Protein 6RIY (pdb70)

Foldseek 3Di:
DWFQQWWFAFPVGIDGLVPDDFQGWGAFPVRHTWGWHDKDDWDFDAWWKWWAWPVGWITIDGQQFWAAWPVGIDGLVPADAQPTFGDPPDTQIGTHDIGTDDIHIDMFIAIPDPQQWGFITPSRGIGHGD/DWFQQWWFAFPVGIDGVVPDDQQGWGAFPVRHTWGFNDKDDKDWDAWWKWWAWPVGWIIIDGQQFWAQWPVGIDGLVGQDAPDTFGQDVHDTLTHTNDMGTDGIHIDMFTAIPDPVQWGFITPSRGITHGD

B-factor: mean 18.63, std 10.11, range [5.29, 64.72]

Secondary structure (DSSP, 8-state):
-EETT-EEE-SSSEEEGGG--TT-EEE-TTSSEEEEEEEPPPB-S--EEEEEETTS-EEEEETT-EEEETTEEEEGGG--TTT-EEE---EEEEEEEEEEE----EE-EEESSTT-EEEETTTTEEEE--/-EETT-EEE-SSSEEETTT--TT-EEE-TTSSEEEEEEE---B-S--EEEEEETTS-EEEEETT-EEEETTEEEEGGGPPTTT-EE-------EEEEEEEEE----EE-EEESSTT-EEEETTTTEEEE--

Sequence (261 aa):
ALALYTPLPTPTGWTTTMGDVAVGDELLGADGKPTRVVAATDVMLGRPCYEVEFSDGTVIVADAAHQWPTSGGIRTSAQLRSGADRIVVAVPVVQIESARRVASVPVRCVEVDNPAHLYLAGRGMVPPTHAAALALYTPLPTPTGWTTMGDVAVGDELLGADGKPTRVVAATDVMLGRPCYEVEFSDGTVIVADAAHQWPTSGGIRTSAQLRSGADRIVVVALVPVVQIESARRVASVPVRCVEVDNPAHLYLAGRGMVPTHAA

Solvent-accessible surface area: 11416 Å² total; per-residue (Å²): 8,0,0,21,22,4,17,0,4,25,64,142,24,34,14,0,0,29,74,4,54,87,30,57,90,0,18,3,30,104,43,134,75,7,114,0,67,34,29,53,121,71,60,134,63,105,51,0,40,46,0,68,3,58,68,29,1,43,2,2,0,10,24,57,11,91,0,9,12,82,76,34,95,65,50,0,54,42,15,108,76,38,66,4,111,0,48,16,140,125,94,59,15,41,0,83,40,28,53,150,48,85,57,36,52,0,24,25,2,73,10,82,30,131,53,92,14,2,15,0,1,50,30,87,0,3,0,30,15,82,10,0,0,20,26,3,16,0,0,26,62,138,24,28,12,0,0,27,71,4,50,87,38,54,70,0,16,2,41,97,47,128,73,4,129,1,72,42,32,51,126,75,57,131,62,98,50,0,41,24,0,63,2,64,72,23,1,37,1,3,0,8,20,59,14,83,0,11,9,58,47,36,101,89,39,0,36,95,9,160,65,47,56,19,106,0,11,51,115,157,127,66,71,12,59,0,82,35,18,121,146,31,85,56,37,56,0,30,26,2,72,5,83,30,132,53,89,5,2,17,0,0,50,29,78,0,5,0,28,14,97

Nearest PDB structures (foldseek):
  6rix-assembly1_A  TM=1.003E+00  e=4.631E-23  Mycobacterium intracellulare subsp. chimaera
  6riy-assembly1_A  TM=9.972E-01  e=8.532E-23  Mycobacterium intracellulare subsp. chimaera
  6rix-assembly2_B  TM=9.975E-01  e=1.654E-22  Mycobacterium intracellulare subsp. chimaera
  6own-assembly3_C  TM=9.824E-01  e=8.080E-18  Mycolicibacterium smegmatis
  6own-assembly1_A  TM=9.849E-01  e=2.607E-17  Mycolicibacterium smegmatis

Radius of gyration: 17.83 Å; Cα contacts (8 Å, |Δi|>4): 794; chains: 2; bounding box: 36×52×43 Å

Structure (mmCIF, N/CA/C/O backbone):
data_6RIY
#
_entry.id   6RIY
#
_cell.length_a   31.310
_cell.length_b   95.780
_cell.length_c   3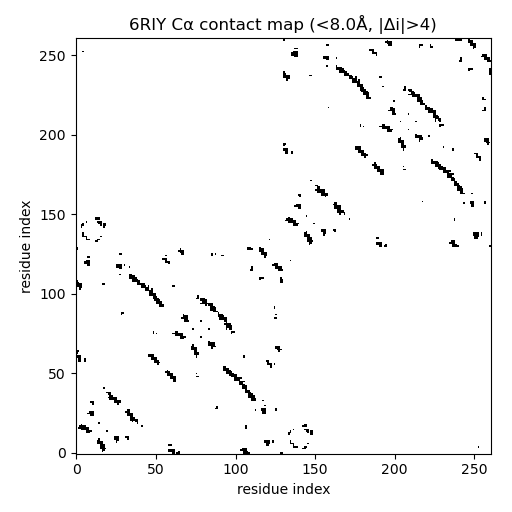5.860
_cell.angle_alpha   90.000
_cell.angle_beta   107.370
_cell.angle_gamma   90.000
#
_symmetry.space_group_name_H-M   'P 1 21 1'
#
loop_
_entity.id
_entity.type
_entity.pdbx_description
1 polymer 'Replicative DNA helicase'
2 non-polymer 'CHLORIDE ION'
3 water water
#
loop_
_atom_site.group_PDB
_atom_site.id
_atom_site.type_symbol
_atom_site.label_atom_id
_atom_site.label_alt_id
_atom_site.label_comp_id
_atom_site.label_asym_id
_atom_site.label_entity_id
_atom_site.label_seq_id
_atom_site.pdbx_PDB_ins_code
_atom_site.Cartn_x
_atom_site.Cartn_y
_atom_site.Cartn_z
_atom_site.occupancy
_atom_site.B_iso_or_equiv
_atom_site.auth_seq_id
_atom_site.auth_comp_id
_atom_site.auth_asym_id
_atom_site.auth_atom_id
_atom_site.pdbx_PDB_model_num
ATOM 1 N N . ALA A 1 1 ? 5.48721 18.98475 4.94916 1.000 17.43913 1 ALA A N 1
ATOM 2 C CA . ALA A 1 1 ? 5.27231 17.97391 5.98476 1.000 14.15115 1 ALA A CA 1
ATOM 3 C C . ALA A 1 1 ? 5.75070 16.60525 5.52840 1.000 8.19585 1 ALA A C 1
ATOM 4 O O . ALA A 1 1 ? 5.54994 16.24374 4.37268 1.000 10.15449 1 ALA A O 1
ATOM 6 N N . LEU A 1 2 ? 6.36881 15.86351 6.45191 1.000 8.95696 2 LEU A N 1
ATOM 7 C CA . LEU A 1 2 ? 6.86318 14.51228 6.22059 1.000 6.85848 2 LEU A CA 1
ATOM 8 C C . LEU A 1 2 ? 6.06035 13.50101 7.03303 1.000 6.73472 2 LEU A C 1
ATOM 9 O O . LEU A 1 2 ? 5.53613 13.80406 8.10586 1.000 8.76485 2 LEU A O 1
ATOM 14 N N . ALA A 1 3 ? 5.98830 12.28225 6.51090 1.000 7.01578 3 ALA A N 1
ATOM 15 C CA . ALA A 1 3 ? 5.31623 11.20054 7.22809 1.000 7.24010 3 ALA A CA 1
ATOM 16 C C . ALA A 1 3 ? 5.91218 11.02172 8.61778 1.000 9.72428 3 ALA A C 1
ATOM 17 O O . ALA A 1 3 ? 7.12016 11.17465 8.81722 1.000 7.27529 3 ALA A O 1
ATOM 19 N N . LEU A 1 4 ? 5.05253 10.68219 9.58616 1.000 8.13970 4 LEU A N 1
ATOM 20 C CA . LEU A 1 4 ? 5.50408 10.50205 10.96475 1.000 7.28858 4 LEU A CA 1
ATOM 21 C C . LEU A 1 4 ? 6.60777 9.46831 11.09022 1.000 7.45959 4 LEU A C 1
ATOM 22 O O . LEU A 1 4 ? 7.40593 9.53727 12.03015 1.000 10.34637 4 LEU A O 1
ATOM 27 N N . TYR A 1 5 ? 6.62426 8.46838 10.21419 1.000 7.88993 5 TYR A N 1
ATOM 28 C CA . TYR A 1 5 ? 7.59269 7.38747 10.33333 1.000 12.49766 5 TYR A CA 1
ATOM 29 C C . TYR A 1 5 ? 8.91807 7.71855 9.67683 1.000 10.28252 5 TYR A C 1
ATOM 30 O O . TYR A 1 5 ? 9.80144 6.84923 9.64300 1.000 13.22161 5 TYR A O 1
ATOM 39 N N . THR A 1 6 ? 9.07277 8.93548 9.16540 1.000 9.62828 6 THR A N 1
ATOM 40 C CA . THR A 1 6 ? 10.31028 9.31410 8.49263 1.000 8.02833 6 THR A CA 1
ATOM 41 C C . THR A 1 6 ? 11.43288 9.37003 9.51265 1.000 7.20844 6 THR A C 1
ATOM 42 O O . THR A 1 6 ? 11.31896 10.10891 10.49738 1.000 9.60126 6 THR A O 1
ATOM 46 N N . PRO A 1 7 ? 12.50482 8.60097 9.34719 1.000 8.00615 7 PRO A N 1
ATOM 47 C CA . PRO A 1 7 ? 13.64557 8.73161 10.25862 1.000 8.38719 7 PRO A CA 1
ATOM 48 C C . PRO A 1 7 ? 14.43998 9.98395 9.92506 1.000 7.86702 7 PRO A C 1
ATOM 49 O O . PRO A 1 7 ? 14.69031 10.28829 8.75669 1.000 10.45570 7 PRO A O 1
ATOM 53 N N . LEU A 1 8 ? 14.81059 10.72965 10.96691 1.000 7.76927 8 LEU A N 1
ATOM 54 C CA . LEU A 1 8 ? 15.60361 11.94384 10.82234 1.000 9.22259 8 LEU A CA 1
ATOM 55 C C . LEU A 1 8 ? 16.90567 11.79801 11.59058 1.000 8.62112 8 LEU A C 1
ATOM 56 O O . LEU A 1 8 ? 16.87447 11.41849 12.76466 1.000 10.31690 8 LEU A O 1
ATOM 61 N N . PRO A 1 9 ? 18.05818 12.10846 10.99717 1.000 11.54664 9 PRO A N 1
ATOM 62 C CA . PRO A 1 9 ? 19.30354 12.03131 11.76028 1.000 11.20428 9 PRO A CA 1
ATOM 63 C C . PRO A 1 9 ? 19.39201 13.16345 12.76887 1.000 13.13465 9 PRO A C 1
ATOM 64 O O . PRO A 1 9 ? 18.92732 14.27900 12.53189 1.000 10.86877 9 PRO A O 1
ATOM 68 N N . THR A 1 10 ? 19.99933 12.86689 13.90655 1.000 11.62075 10 THR A N 1
ATOM 69 C CA . THR A 1 10 ? 20.26577 13.83336 14.96042 1.000 13.90995 10 THR A CA 1
ATOM 70 C C . THR A 1 10 ? 21.73915 13.76308 15.30440 1.000 15.59931 10 THR A C 1
ATOM 71 O O . THR A 1 10 ? 22.44581 12.85671 14.84996 1.000 15.82803 10 THR A O 1
ATOM 75 N N . PRO A 1 11 ? 22.24931 14.71045 16.09905 1.000 16.60414 11 PRO A N 1
ATOM 76 C CA . PRO A 1 11 ? 23.66635 14.61699 16.49806 1.000 16.93272 11 PRO A CA 1
ATOM 77 C C . PRO A 1 11 ? 24.01795 13.31820 17.20766 1.000 34.01715 11 PRO A C 1
ATOM 78 O O . PRO A 1 11 ? 25.15599 12.84655 17.08288 1.000 31.51493 11 PRO A O 1
ATOM 82 N N . THR A 1 12 ? 23.07246 12.71092 17.92697 1.000 38.77431 12 THR A N 1
ATOM 83 C CA . THR A 1 12 ? 23.33233 11.47576 18.65488 1.000 36.75385 12 THR A CA 1
ATOM 84 C C . THR A 1 12 ? 22.85216 10.22463 17.93266 1.000 35.81890 12 THR A C 1
ATOM 85 O O . THR A 1 12 ? 23.38022 9.13881 18.19731 1.000 38.59381 12 THR A O 1
ATOM 89 N N . GLY A 1 13 ? 21.86691 10.33392 17.04509 1.000 23.08095 13 GLY A N 1
ATOM 90 C CA . GLY A 1 13 ? 21.41873 9.14511 16.34981 1.000 24.32869 13 GLY A CA 1
ATOM 91 C C . GLY A 1 13 ? 20.29508 9.36158 15.35888 1.000 23.32916 13 GLY A C 1
ATOM 92 O O . GLY A 1 13 ? 20.47752 10.00486 14.32078 1.000 17.59914 13 GLY A O 1
ATOM 93 N N . TRP A 1 14 ? 19.12528 8.81122 15.66184 1.000 14.51508 14 TRP A N 1
ATOM 94 C CA . TRP A 1 14 ? 18.02017 8.80819 14.71734 1.000 12.84803 14 TRP A CA 1
ATOM 95 C C . TRP A 1 14 ? 16.71730 8.96847 15.47197 1.000 13.83052 14 TRP A C 1
ATOM 96 O O . TRP A 1 14 ? 16.47502 8.25066 16.44619 1.000 16.83775 14 TRP A O 1
ATOM 107 N N . THR A 1 15 ? 15.87949 9.88300 15.00138 1.000 13.11479 15 THR A N 1
ATOM 108 C CA A THR A 1 15 ? 14.54896 10.09988 15.55468 0.665 11.75145 15 THR A CA 1
ATOM 109 C CA B THR A 1 15 ? 14.55217 10.08375 15.55871 0.335 12.44897 15 THR A CA 1
ATOM 110 C C . THR A 1 15 ? 13.53811 10.04618 14.42010 1.000 14.71668 15 THR A C 1
ATOM 111 O O . THR A 1 15 ? 13.88390 10.21595 13.24890 1.000 21.67061 15 THR A O 1
ATOM 118 N N . THR A 1 16 ? 12.27641 9.79108 14.76664 1.000 9.57701 16 THR A N 1
ATOM 119 C CA . THR A 1 16 ? 11.23845 9.87211 13.74828 1.000 8.14785 16 THR A CA 1
ATOM 120 C C . THR A 1 16 ? 10.63400 11.26812 13.76073 1.000 7.53759 16 THR A C 1
ATOM 121 O O . THR A 1 16 ? 10.65728 11.97057 14.77691 1.000 10.34541 16 THR A O 1
ATOM 125 N N . MET A 1 17 ? 10.05324 11.65089 12.62665 1.000 8.62378 17 MET A N 1
ATOM 126 C CA . MET A 1 17 ? 9.31462 12.90727 12.58732 1.000 8.75409 17 MET A CA 1
ATOM 127 C C . MET A 1 17 ? 8.23063 12.92580 13.66143 1.000 6.96830 17 MET A C 1
ATOM 128 O O . MET A 1 17 ? 7.97252 13.96910 14.27499 1.000 10.45503 17 MET A O 1
ATOM 133 N N . GLY A 1 18 ? 7.61153 11.77407 13.93349 1.000 7.48108 18 GLY A N 1
ATOM 134 C CA . GLY A 1 18 ? 6.56477 11.74528 14.94791 1.000 12.24164 18 GLY A CA 1
ATOM 135 C C . GLY A 1 18 ? 7.05616 12.07932 16.34586 1.000 11.79762 18 GLY A C 1
ATOM 136 O O . GLY A 1 18 ? 6.28130 12.53837 17.19301 1.000 16.59955 18 GLY A O 1
ATOM 137 N N . ASP A 1 19 ? 8.33205 11.83085 16.61871 1.000 10.01704 19 ASP A N 1
ATOM 138 C CA . ASP A 1 19 ? 8.91832 12.02785 17.93578 1.000 12.11566 19 ASP A CA 1
ATOM 139 C C . ASP A 1 19 ? 9.60782 13.38108 18.09485 1.000 10.47659 19 ASP A C 1
ATOM 140 O O . ASP A 1 19 ? 10.22533 13.62416 19.12917 1.000 15.78195 19 ASP A O 1
ATOM 145 N N . VAL A 1 20 ? 9.52185 14.26387 17.10928 1.000 13.43505 20 VAL A N 1
ATOM 146 C CA . VAL A 1 20 ? 10.20917 15.55198 17.18766 1.000 14.42844 20 VAL A CA 1
ATOM 147 C C . VAL A 1 20 ? 9.41148 16.51474 18.05117 1.000 18.06914 20 VAL A C 1
ATOM 148 O O . VAL A 1 20 ? 8.19449 16.64453 17.89029 1.000 18.95425 20 VAL A O 1
ATOM 152 N N . ALA A 1 21 ? 10.10207 17.22764 18.94570 1.000 13.77980 21 ALA A N 1
ATOM 153 C CA . ALA A 1 21 ? 9.48864 18.27142 19.75798 1.000 16.60013 21 ALA A CA 1
ATOM 154 C C . ALA A 1 21 ? 10.30478 19.55441 19.64971 1.000 16.70850 21 ALA A C 1
ATOM 155 O O . ALA A 1 21 ? 11.47689 19.54107 19.25644 1.000 14.08453 21 ALA A O 1
ATOM 157 N N . VAL A 1 22 ? 9.65302 20.67749 19.97071 1.000 18.90608 22 VAL A N 1
ATOM 158 C CA . VAL A 1 22 ? 10.34659 21.96134 19.98714 1.000 16.04902 22 VAL A CA 1
ATOM 159 C C . VAL A 1 22 ? 11.54954 21.86420 20.90841 1.000 21.29675 22 VAL A C 1
ATOM 160 O O . VAL A 1 22 ? 11.45969 21.33419 22.02485 1.000 23.76202 22 VAL A O 1
ATOM 164 N N . GLY A 1 23 ? 12.69246 22.36144 20.43538 1.000 21.61886 23 GLY A N 1
ATOM 165 C CA . GLY A 1 23 ? 13.92303 22.32566 21.19461 1.000 18.15650 23 GLY A CA 1
ATOM 166 C C . GLY A 1 23 ? 14.82936 21.16075 20.86424 1.000 21.27515 23 GLY A C 1
ATOM 167 O O . GLY A 1 23 ? 16.00398 21.18896 21.24496 1.000 25.58298 23 GLY A O 1
ATOM 168 N N . ASP A 1 24 ? 14.32025 20.14049 20.17523 1.000 19.44641 24 ASP A N 1
ATOM 169 C CA . ASP A 1 24 ? 15.16122 19.03591 19.73304 1.000 14.24356 24 ASP A CA 1
ATOM 170 C C . ASP A 1 24 ? 16.15020 19.50918 18.67302 1.000 21.28152 24 ASP A C 1
ATOM 171 O O . ASP A 1 24 ? 15.87792 20.44691 17.92057 1.000 16.90780 24 ASP A O 1
ATOM 176 N N . GLU A 1 25 ? 17.29305 18.82610 18.59689 1.000 17.27978 25 GLU A N 1
ATOM 177 C CA . GLU A 1 25 ? 18.29797 19.08078 17.56894 1.000 14.84428 25 GLU A CA 1
ATOM 178 C C . GLU A 1 25 ? 18.12574 18.09708 16.41366 1.000 19.90641 25 GLU A C 1
ATOM 179 O O . GLU A 1 25 ? 18.14079 16.87737 16.62161 1.000 20.47246 25 GLU A O 1
ATOM 185 N N . LEU A 1 26 ? 17.96255 18.62970 15.20567 1.000 10.98510 26 LEU A N 1
ATOM 186 C CA . LEU A 1 26 ? 18.10943 17.87801 13.96955 1.000 12.14317 26 LEU A CA 1
ATOM 187 C C . LEU A 1 26 ? 19.44285 18.28071 13.34551 1.000 13.24573 26 LEU A C 1
ATOM 188 O O . LEU A 1 26 ? 20.28372 18.89499 14.00949 1.000 12.56355 26 LEU A O 1
ATOM 193 N N . LEU A 1 27 ? 19.64102 17.96644 12.06616 1.000 10.43661 27 LEU A N 1
ATOM 194 C CA . LEU A 1 27 ? 20.84807 18.36085 11.35214 1.000 11.44308 27 LEU A CA 1
ATOM 195 C C . LEU A 1 27 ? 20.48672 19.28170 10.20024 1.000 11.38780 27 LEU A C 1
ATOM 196 O O . LEU A 1 27 ? 19.56841 18.99178 9.43455 1.000 10.50975 27 LEU A O 1
ATOM 201 N N . GLY A 1 28 ? 21.22596 20.37311 10.06325 1.000 12.64178 28 GLY A N 1
ATOM 202 C CA . GLY A 1 28 ? 21.06563 21.23985 8.91612 1.000 14.46139 28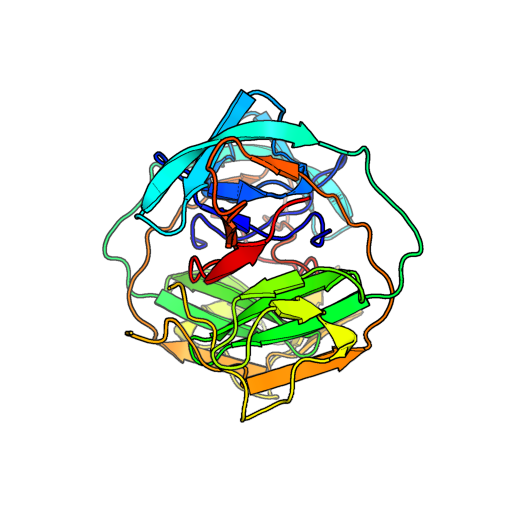 GLY A CA 1
ATOM 203 C C . GLY A 1 28 ? 21.72613 20.68016 7.67544 1.000 13.91172 28 GLY A C 1
ATOM 204 O O . GLY A 1 28 ? 22.33954 19.61326 7.67811 1.000 14.93698 28 GLY A O 1
ATOM 205 N N . ALA A 1 29 ? 21.62365 21.45250 6.58992 1.000 17.40720 29 ALA A N 1
ATOM 206 C CA . ALA A 1 29 ? 22.19188 21.02113 5.31806 1.000 21.41494 29 ALA A CA 1
ATOM 207 C C . ALA A 1 29 ? 23.70583 20.89785 5.37438 1.000 23.61984 29 ALA A C 1
ATOM 208 O O . ALA A 1 29 ? 24.28975 20.20371 4.53555 1.000 32.25256 29 ALA A O 1
ATOM 210 N N . ASP A 1 30 ? 24.35817 21.55741 6.32890 1.000 17.98950 30 ASP A N 1
ATOM 211 C CA . ASP A 1 30 ? 25.80469 21.46387 6.46509 1.000 21.89062 30 ASP A CA 1
ATOM 212 C C . ASP A 1 30 ? 26.24360 20.27556 7.30907 1.000 18.89109 30 ASP A C 1
ATOM 213 O O . ASP A 1 30 ? 27.44804 20.11481 7.53972 1.000 23.17558 30 ASP A O 1
ATOM 218 N N . GLY A 1 31 ? 25.30582 19.43961 7.75835 1.000 18.69805 31 GLY A N 1
ATOM 219 C CA . GLY A 1 31 ? 25.61438 18.31103 8.60889 1.000 19.61094 31 GLY A CA 1
ATOM 220 C C . GLY A 1 31 ? 25.75479 18.63350 10.07729 1.000 23.06496 31 GLY A C 1
ATOM 221 O O . GLY A 1 31 ? 26.00413 17.71585 10.87234 1.000 26.84159 31 GLY A O 1
ATOM 222 N N . LYS A 1 32 ? 25.60556 19.91086 10.46481 1.000 23.83712 32 LYS A N 1
ATOM 223 C CA . LYS A 1 32 ? 25.72941 20.38378 11.83133 1.000 17.89054 32 LYS A CA 1
ATOM 224 C C . LYS A 1 32 ? 24.36406 20.43622 12.50349 1.000 19.39539 32 LYS A C 1
ATOM 225 O O . LYS A 1 32 ? 23.32877 20.48499 11.83259 1.000 20.80917 32 LYS A O 1
ATOM 231 N N . PRO A 1 33 ? 24.33143 20.42121 13.83475 1.000 19.75920 33 PRO A N 1
ATOM 232 C CA . PRO A 1 33 ? 23.04161 20.46520 14.53742 1.000 15.78471 33 PRO A CA 1
ATOM 233 C C . PRO A 1 33 ? 22.26507 21.74017 14.22646 1.000 15.63700 33 PRO A C 1
ATOM 234 O O . PRO A 1 33 ? 22.84099 22.80708 13.99116 1.000 23.94129 33 PRO A O 1
ATOM 238 N N . THR A 1 34 ? 20.93642 21.61379 14.21572 1.000 14.31419 34 THR A N 1
ATOM 239 C CA . THR A 1 34 ? 20.03553 22.75219 14.09043 1.000 16.45987 34 THR A CA 1
ATOM 240 C C . THR A 1 34 ? 18.83420 22.51030 14.99746 1.000 19.22313 34 THR A C 1
ATOM 241 O O . THR A 1 34 ? 18.36574 21.37843 15.13174 1.000 20.07239 34 THR A O 1
ATOM 245 N N . ARG A 1 35 ? 18.36677 23.56511 15.65583 1.000 16.36984 35 ARG A N 1
ATOM 246 C CA . ARG A 1 35 ? 17.33911 23.42260 16.68276 1.000 15.16657 35 ARG A CA 1
ATOM 247 C C . ARG A 1 35 ? 15.95059 23.54039 16.06950 1.000 19.54306 35 ARG A C 1
ATOM 248 O O . ARG A 1 35 ? 15.71840 24.34317 15.16604 1.000 14.36692 35 ARG A O 1
ATOM 256 N N . VAL A 1 36 ? 15.02324 22.73846 16.57312 1.000 15.01714 36 VAL A N 1
ATOM 257 C CA . VAL A 1 36 ? 13.63850 22.81487 16.13190 1.000 12.88202 36 VAL A CA 1
ATOM 258 C C . VAL A 1 36 ? 12.98464 23.97596 16.86650 1.000 14.66689 36 VAL A C 1
ATOM 259 O O . VAL A 1 36 ? 12.99165 24.02183 18.09965 1.000 16.79443 36 VAL A O 1
ATOM 263 N N . VAL A 1 37 ? 12.46407 24.94507 16.11316 1.000 15.20552 37 VAL A N 1
ATOM 264 C CA . VAL A 1 37 ? 11.83619 26.10576 16.72660 1.000 17.30544 37 VAL A CA 1
ATOM 265 C C . VAL A 1 37 ? 10.31765 25.98420 16.75741 1.000 18.15491 37 VAL A C 1
ATOM 266 O O . VAL A 1 37 ? 9.66661 26.69789 17.53806 1.000 19.27893 37 VAL A O 1
ATOM 270 N N . ALA A 1 38 ? 9.73908 25.09616 15.95296 1.000 24.58519 38 ALA A N 1
ATOM 271 C CA . ALA A 1 38 ? 8.30117 24.88256 15.94320 1.000 24.48684 38 ALA A CA 1
ATOM 272 C C . ALA A 1 38 ? 8.03230 23.51313 15.33997 1.000 20.66736 38 ALA A C 1
ATOM 273 O O . ALA A 1 38 ? 8.83898 22.98141 14.57063 1.000 16.13201 38 ALA A O 1
ATOM 275 N N . ALA A 1 39 ? 6.88761 22.94304 15.70588 1.000 16.87719 39 ALA A N 1
ATOM 276 C CA . ALA A 1 39 ? 6.51149 21.63440 15.19472 1.000 16.71995 39 ALA A CA 1
ATOM 277 C C . ALA A 1 39 ? 4.99845 21.52017 15.25914 1.000 21.28748 39 ALA A C 1
ATOM 278 O O . ALA A 1 39 ? 4.40915 21.72287 16.32434 1.000 22.89841 39 ALA A O 1
ATOM 280 N N . THR A 1 40 ? 4.37906 21.19684 14.13039 1.000 19.36252 40 THR A N 1
ATOM 281 C CA . THR A 1 40 ? 2.92456 21.18636 14.07444 1.000 18.32167 40 THR A CA 1
ATOM 282 C C . THR A 1 40 ? 2.36001 19.99016 14.82892 1.000 15.56325 40 THR A C 1
ATOM 283 O O . THR A 1 40 ? 3.07135 19.04084 15.16658 1.000 17.02754 40 THR A O 1
ATOM 287 N N . ASP A 1 41 ? 1.05505 20.05049 15.08732 1.000 14.41065 41 ASP A N 1
ATOM 288 C CA . ASP A 1 41 ? 0.30810 18.84812 15.40495 1.000 15.29253 41 ASP A CA 1
ATOM 289 C C . ASP A 1 41 ? 0.41695 17.85402 14.25987 1.000 14.09440 41 ASP A C 1
ATOM 290 O O . ASP A 1 41 ? 0.78996 18.19849 13.13352 1.000 16.17094 41 ASP A O 1
ATOM 295 N N . VAL A 1 42 ? 0.06326 16.60219 14.54978 1.000 14.79188 42 VAL A N 1
ATOM 296 C CA . VAL A 1 42 ? -0.11559 15.64180 13.47307 1.000 15.05088 42 VAL A CA 1
ATOM 297 C C . VAL A 1 42 ? -1.22119 16.14727 12.56206 1.000 16.36075 42 VAL A C 1
ATOM 298 O O . VAL A 1 42 ? -2.28781 16.57683 13.02359 1.000 21.45568 42 VAL A O 1
ATOM 302 N N . MET A 1 43 ? -0.97231 16.10994 11.26438 1.000 13.76336 43 MET A N 1
ATOM 303 C CA . MET A 1 43 ? -1.95493 16.51746 10.27509 1.000 16.88280 43 MET A CA 1
ATOM 304 C C . MET A 1 43 ? -2.40503 15.30319 9.48414 1.000 13.15217 43 MET A C 1
ATOM 305 O O . MET A 1 43 ? -1.57614 14.54193 8.98557 1.000 12.15059 43 MET A O 1
ATOM 310 N N . LEU A 1 44 ? -3.72014 15.12702 9.38753 1.000 14.70368 44 LEU A N 1
ATOM 311 C CA . LEU A 1 44 ? -4.33573 13.94773 8.80111 1.000 16.91117 44 LEU A CA 1
ATOM 312 C C . LEU A 1 44 ? -5.01587 14.29541 7.48306 1.000 16.39919 44 LEU A C 1
ATOM 313 O O . LEU A 1 44 ? -5.54873 15.39472 7.30814 1.000 17.61805 44 LEU A O 1
ATOM 318 N N . GLY A 1 45 ? -5.01785 13.32858 6.56600 1.000 16.44470 45 GLY A N 1
ATOM 319 C CA . GLY A 1 45 ? -5.75760 13.45498 5.32595 1.000 18.05801 45 GLY A CA 1
ATOM 320 C C . GLY A 1 45 ? -5.06985 14.22606 4.22256 1.000 17.95651 45 GLY A C 1
ATOM 321 O O . GLY A 1 45 ? -5.69264 14.47139 3.18477 1.000 19.69525 45 GLY A O 1
ATOM 322 N N . ARG A 1 46 ? -3.81173 14.61225 4.40576 1.000 17.19681 46 ARG A N 1
ATOM 323 C CA . ARG A 1 46 ? -3.12219 15.37674 3.37296 1.000 20.64365 46 ARG A CA 1
ATOM 324 C C . ARG A 1 46 ? -2.77519 14.48057 2.18120 1.000 16.75748 46 ARG A C 1
ATOM 325 O O . ARG A 1 46 ? -2.41813 13.31202 2.36108 1.000 17.41026 46 ARG A O 1
ATOM 333 N N . PRO A 1 47 ? -2.87003 14.99164 0.95648 1.000 21.15077 47 PRO A N 1
ATOM 334 C CA . PRO A 1 47 ? -2.38392 14.22278 -0.19544 1.000 18.85334 47 PRO A CA 1
ATOM 335 C C . PRO A 1 47 ? -0.88048 14.04469 -0.08005 1.000 19.50126 47 PRO A C 1
ATOM 336 O O . PRO A 1 47 ? -0.15776 14.99560 0.21622 1.000 17.87151 47 PRO A O 1
ATOM 340 N N . CYS A 1 48 ? -0.41446 12.81193 -0.28418 1.000 11.93424 48 CYS A N 1
ATOM 341 C CA . CYS A 1 48 ? 0.97868 12.47207 -0.05095 1.000 11.02376 48 CYS A CA 1
ATOM 342 C C . CYS A 1 48 ? 1.65057 11.93355 -1.30152 1.000 13.91412 48 CYS A C 1
ATOM 343 O O . CYS A 1 48 ? 1.02377 11.27514 -2.13645 1.000 14.05872 48 CYS A O 1
ATOM 346 N N . TYR A 1 49 ? 2.95729 12.15940 -1.37304 1.000 9.69428 49 TYR A N 1
ATOM 347 C CA . TYR A 1 49 ? 3.79749 11.65377 -2.44362 1.000 12.98895 49 TYR A CA 1
ATOM 348 C C . TYR A 1 49 ? 4.93397 10.82006 -1.87726 1.000 11.01040 49 TYR A C 1
ATOM 349 O O . TYR A 1 49 ? 5.51440 11.16419 -0.84580 1.000 10.02518 49 TYR A O 1
ATOM 358 N N . GLU A 1 50 ? 5.27173 9.73928 -2.57079 1.000 9.99812 50 GLU A N 1
ATOM 359 C CA . GLU A 1 50 ? 6.46197 8.95852 -2.26491 1.000 12.90902 50 GLU A CA 1
ATOM 360 C C . GLU A 1 50 ? 7.60138 9.42522 -3.17080 1.000 14.53356 50 GLU A C 1
ATOM 361 O O . GLU A 1 50 ? 7.52400 9.27813 -4.39153 1.000 13.37331 50 GLU A O 1
ATOM 367 N N . VAL A 1 51 ? 8.64835 9.99156 -2.57673 1.000 14.70987 51 VAL A N 1
ATOM 368 C CA . VAL A 1 51 ? 9.78970 10.51537 -3.31861 1.000 12.14289 51 VAL A CA 1
ATOM 369 C C . VAL A 1 51 ? 10.95937 9.56331 -3.11818 1.000 12.65172 51 VAL A C 1
ATOM 370 O O . VAL A 1 51 ? 11.38695 9.32372 -1.98536 1.000 16.07039 51 VAL A O 1
ATOM 374 N N . GLU A 1 52 ? 11.46784 9.02363 -4.21663 1.000 10.19303 52 GLU A N 1
ATOM 375 C CA . GLU A 1 52 ? 12.55687 8.05424 -4.20967 1.000 11.29279 52 GLU A CA 1
ATOM 376 C C . GLU A 1 52 ? 13.80472 8.70899 -4.77857 1.000 18.78813 52 GLU A C 1
ATOM 377 O O . GLU A 1 52 ? 13.75784 9.31018 -5.86005 1.000 14.95694 52 GLU A O 1
ATOM 383 N N . PHE A 1 53 ? 14.91145 8.59207 -4.05340 1.000 11.14824 53 PHE A N 1
ATOM 384 C CA . PHE A 1 53 ? 16.16611 9.21077 -4.46634 1.000 15.40222 53 PHE A CA 1
ATOM 385 C C . PHE A 1 53 ? 17.13758 8.16460 -4.98228 1.000 15.98628 53 PHE A C 1
ATOM 386 O O . PHE A 1 53 ? 16.95277 6.96615 -4.79305 1.000 14.43913 53 PHE A O 1
ATOM 394 N N . SER A 1 54 ? 18.18993 8.64184 -5.65061 1.000 17.04747 54 SER A N 1
ATOM 395 C CA . SER A 1 54 ? 19.14448 7.74015 -6.28173 1.000 15.54527 54 SER A CA 1
ATOM 396 C C . SER A 1 54 ? 19.99993 6.97619 -5.27895 1.000 16.60007 54 SER A C 1
ATOM 397 O O . SER A 1 54 ? 20.66982 6.01659 -5.67831 1.000 18.93076 54 SER A O 1
ATOM 400 N N . ASP A 1 55 ? 19.99269 7.36318 -4.00460 1.000 15.40591 55 ASP A N 1
ATOM 401 C CA . ASP A 1 55 ? 20.77335 6.67702 -2.98260 1.000 17.42157 55 ASP A CA 1
ATOM 402 C C . ASP A 1 55 ? 19.99805 5.55176 -2.31645 1.000 19.25720 55 ASP A C 1
ATOM 403 O O . ASP A 1 55 ? 20.54627 4.86949 -1.44710 1.000 23.79806 55 ASP A O 1
ATOM 408 N N . GLY A 1 56 ? 18.73953 5.35327 -2.68951 1.000 18.01263 56 GLY A N 1
ATOM 409 C CA . GLY A 1 56 ? 17.88846 4.36932 -2.05790 1.000 17.87942 56 GLY A CA 1
ATOM 410 C C . GLY A 1 56 ? 16.93646 4.94256 -1.03208 1.000 18.42907 56 GLY A C 1
ATOM 411 O O . GLY A 1 56 ? 16.03387 4.23120 -0.58360 1.000 16.53763 56 GLY A O 1
ATOM 412 N N . THR A 1 57 ? 17.10761 6.20380 -0.65341 1.000 16.66410 57 THR A N 1
ATOM 413 C CA . THR A 1 57 ? 16.20786 6.82521 0.30762 1.000 14.10721 57 THR A CA 1
ATOM 414 C C . THR A 1 57 ? 14.83213 7.02860 -0.31327 1.000 13.34869 57 THR A C 1
ATOM 415 O O . THR A 1 57 ? 14.71114 7.53540 -1.43555 1.000 14.39173 57 THR A O 1
ATOM 419 N N . VAL A 1 58 ? 13.79624 6.65158 0.43137 1.000 14.23996 58 VAL A N 1
ATOM 420 C CA . VAL A 1 58 ? 12.41086 6.88952 0.05242 1.000 12.70947 58 VAL A CA 1
ATOM 421 C C . VAL A 1 58 ? 11.74812 7.66014 1.18579 1.000 12.85273 58 VAL A C 1
ATOM 422 O O . VAL A 1 58 ? 11.74153 7.19621 2.33205 1.000 14.11637 58 VAL A O 1
ATOM 426 N N . ILE A 1 59 ? 11.20624 8.83338 0.87144 1.000 11.84628 59 ILE A N 1
ATOM 427 C CA . ILE A 1 59 ? 10.52397 9.67892 1.84159 1.000 13.24942 59 ILE A CA 1
ATOM 428 C C . ILE A 1 59 ? 9.10574 9.92963 1.35116 1.000 12.30797 59 ILE A C 1
ATOM 429 O O . ILE A 1 59 ? 8.90025 10.28279 0.18772 1.000 14.44359 59 ILE A O 1
ATOM 434 N N . VAL A 1 60 ? 8.13552 9.76826 2.24150 1.000 8.59387 60 VAL A N 1
ATOM 435 C CA . VAL A 1 60 ? 6.74971 10.10868 1.95453 1.000 8.23019 60 VAL A CA 1
ATOM 436 C C . VAL A 1 60 ? 6.47198 11.48199 2.54244 1.000 7.82584 60 VAL A C 1
ATOM 437 O O . VAL A 1 60 ? 6.74409 11.73657 3.72632 1.000 10.11633 60 VAL A O 1
ATOM 441 N N . ALA A 1 61 ? 5.97929 12.38274 1.70171 1.000 7.67895 61 ALA A N 1
ATOM 442 C CA . ALA A 1 61 ? 5.80965 13.76838 2.09340 1.000 9.31363 61 ALA A CA 1
ATOM 443 C C . ALA A 1 61 ? 4.51135 14.27536 1.50014 1.000 10.60534 61 ALA A C 1
ATOM 444 O O . ALA A 1 61 ? 4.00484 13.73399 0.51191 1.000 11.27980 61 ALA A O 1
ATOM 446 N N . ASP A 1 62 ? 3.97271 15.33583 2.09493 1.000 10.82290 62 ASP A N 1
ATOM 447 C CA . ASP A 1 62 ? 2.75387 15.84840 1.50191 1.000 12.75622 62 ASP A CA 1
ATOM 448 C C . ASP A 1 62 ? 3.07397 16.53229 0.17373 1.000 9.90502 62 ASP A C 1
ATOM 449 O O . ASP A 1 62 ? 4.23635 16.81436 -0.16193 1.000 12.36131 62 ASP A O 1
ATOM 454 N N . ALA A 1 63 ? 2.02513 16.72391 -0.62231 1.000 13.55223 63 ALA A N 1
ATOM 455 C CA . ALA A 1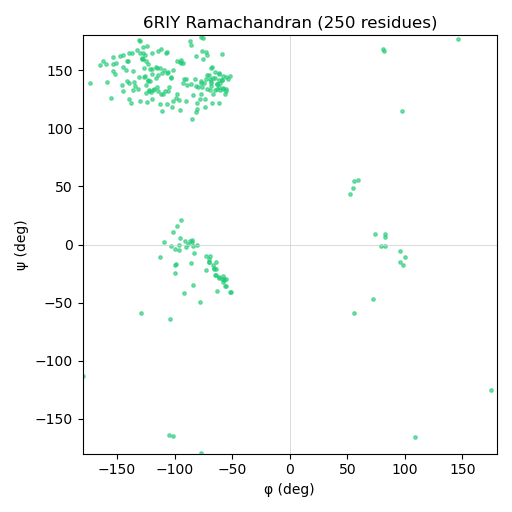 63 ? 2.21918 17.18172 -1.99386 1.000 12.64565 63 ALA A CA 1
ATOM 456 C C . ALA A 1 63 ? 2.93418 18.52086 -2.05982 1.000 13.00402 63 ALA A C 1
ATOM 457 O O . ALA A 1 63 ? 3.65616 18.78828 -3.03261 1.000 15.40545 63 ALA A O 1
ATOM 459 N N . ALA A 1 64 ? 2.76518 19.36820 -1.04650 1.000 14.31544 64 ALA A N 1
ATOM 460 C CA . ALA A 1 64 ? 3.33243 20.70857 -1.09830 1.000 17.36696 64 ALA A CA 1
ATOM 461 C C . ALA A 1 64 ? 4.67749 20.83750 -0.39599 1.000 18.73125 64 ALA A C 1
ATOM 462 O O . ALA A 1 64 ? 5.23274 21.93936 -0.37271 1.000 20.90951 64 ALA A O 1
ATOM 464 N N . HIS A 1 65 ? 5.20481 19.76543 0.19223 1.000 11.32990 65 HIS A N 1
ATOM 465 C CA . HIS A 1 65 ? 6.51935 19.84326 0.82339 1.000 13.88395 65 HIS A CA 1
ATOM 466 C C . HIS A 1 65 ? 7.57696 20.27306 -0.19012 1.000 15.12697 65 HIS A C 1
ATOM 467 O O . HIS A 1 65 ? 7.54104 19.85860 -1.34864 1.000 10.79212 65 HIS A O 1
ATOM 474 N N . GLN A 1 66 ? 8.52149 21.11123 0.24945 1.000 11.13033 66 GLN A N 1
ATOM 475 C CA . GLN A 1 66 ? 9.47822 21.75154 -0.65174 1.000 10.53985 66 GLN A CA 1
ATOM 476 C C . GLN A 1 66 ? 10.85429 21.10135 -0.58724 1.000 10.42121 66 GLN A C 1
ATOM 477 O O . GLN A 1 66 ? 11.30284 20.67248 0.48043 1.000 15.02369 66 GLN A O 1
ATOM 483 N N . TRP A 1 67 ? 11.51985 21.03363 -1.74528 1.000 9.15876 67 TRP A N 1
ATOM 484 C CA . TRP A 1 67 ? 12.79595 20.34075 -1.89291 1.000 8.46043 67 TRP A CA 1
ATOM 485 C C . TRP A 1 67 ? 13.76102 21.26340 -2.62736 1.000 9.06798 67 TRP A C 1
ATOM 486 O O . TRP A 1 67 ? 13.39259 21.84000 -3.66085 1.000 10.94407 67 TRP A O 1
ATOM 497 N N . PRO A 1 68 ? 14.99231 21.40665 -2.15846 1.000 9.22147 68 PRO A N 1
ATOM 498 C CA . PRO A 1 68 ? 15.96966 22.25203 -2.86647 1.000 10.01302 68 PRO A CA 1
ATOM 499 C C . PRO A 1 68 ? 16.60772 21.49626 -4.02260 1.000 16.89814 68 PRO A C 1
ATOM 500 O O . PRO A 1 68 ? 17.36150 20.54451 -3.80911 1.000 13.18335 68 PRO A O 1
ATOM 504 N N . THR A 1 69 ? 16.33546 21.93519 -5.25312 1.000 12.18280 69 THR A N 1
ATOM 505 C CA . THR A 1 69 ? 16.99130 21.34635 -6.42103 1.000 12.10061 69 THR A CA 1
ATOM 506 C C . THR A 1 69 ? 17.88361 22.36759 -7.10924 1.000 14.60508 69 THR A C 1
ATOM 507 O O . THR A 1 69 ? 17.80632 23.56932 -6.86468 1.000 16.26384 69 THR A O 1
ATOM 511 N N . SER A 1 70 ? 18.73732 21.87144 -8.00494 1.000 13.36259 70 SER A N 1
ATOM 512 C CA . SER A 1 70 ? 19.65667 22.76767 -8.69367 1.000 13.24444 70 SER A CA 1
ATOM 513 C C . SER A 1 70 ? 18.94990 23.76334 -9.60519 1.000 14.97115 70 SER A C 1
ATOM 514 O O . SER A 1 70 ? 19.54830 24.78348 -9.95405 1.000 18.32746 70 SER A O 1
ATOM 517 N N . GLY A 1 71 ? 17.71664 23.49206 -10.01635 1.000 13.68174 71 GLY A N 1
ATOM 518 C CA . GLY A 1 71 ? 16.95902 24.41540 -10.83549 1.000 15.19803 71 GLY A CA 1
ATOM 519 C C . GLY A 1 71 ? 15.95023 25.24438 -10.07325 1.000 15.62564 71 GLY A C 1
ATOM 520 O O . GLY A 1 71 ? 15.29868 26.11672 -10.66531 1.000 17.28650 71 GLY A O 1
ATOM 521 N N . GLY A 1 72 ? 15.79750 25.00264 -8.78443 1.000 14.51529 72 GLY A N 1
ATOM 522 C CA . GLY A 1 72 ? 14.87736 25.78071 -7.97933 1.000 15.21668 72 GLY A CA 1
ATOM 523 C C . GLY A 1 72 ? 14.25660 24.92962 -6.89204 1.000 20.54901 72 GLY A C 1
ATOM 524 O O . GLY A 1 72 ? 14.49946 23.73040 -6.78494 1.000 17.05269 72 GLY A O 1
ATOM 525 N N . ILE A 1 73 ? 13.45289 25.58819 -6.06653 1.000 15.67515 73 ILE A N 1
ATOM 526 C CA . ILE A 1 73 ? 12.65240 24.87122 -5.07577 1.000 13.49391 73 ILE A CA 1
ATOM 527 C C . ILE A 1 73 ? 11.46291 24.22995 -5.77808 1.000 18.85124 73 ILE A C 1
ATOM 528 O O . ILE A 1 73 ? 10.74267 24.89682 -6.53317 1.000 20.07689 73 ILE A O 1
ATOM 533 N N . ARG A 1 74 ? 11.25157 22.93311 -5.53316 1.000 13.85688 74 ARG A N 1
ATOM 534 C CA . ARG A 1 74 ? 10.13565 22.20039 -6.11660 1.000 12.44432 74 ARG A CA 1
ATOM 535 C C . ARG A 1 74 ? 9.32936 21.53176 -5.01777 1.000 10.90065 74 ARG A C 1
ATOM 536 O O . ARG A 1 74 ? 9.88323 21.09489 -4.01152 1.000 12.46368 74 ARG A O 1
ATOM 544 N N . THR A 1 75 ? 8.02116 21.46384 -5.21084 1.000 11.59550 75 THR A N 1
ATOM 545 C CA . THR A 1 75 ? 7.21434 20.66762 -4.30150 1.000 10.96770 75 THR A CA 1
ATOM 546 C C . THR A 1 75 ? 7.28411 19.20321 -4.70660 1.000 10.87015 75 THR A C 1
ATOM 547 O O . THR A 1 75 ? 7.68144 18.86901 -5.82368 1.000 11.84403 75 THR A O 1
ATOM 551 N N . SER A 1 76 ? 6.90662 18.31995 -3.77365 1.000 10.27367 76 SER A N 1
ATOM 552 C CA . SER A 1 76 ? 6.92191 16.89115 -4.07563 1.000 11.98003 76 SER A CA 1
ATOM 553 C C . SER A 1 76 ? 6.17068 16.59765 -5.36382 1.000 16.45699 76 SER A C 1
ATOM 554 O O . SER A 1 76 ? 6.61666 15.78681 -6.18126 1.000 17.66816 76 SER A O 1
ATOM 557 N N . ALA A 1 77 ? 5.03508 17.26779 -5.56911 1.000 16.18922 77 ALA A N 1
ATOM 558 C CA . ALA A 1 77 ? 4.19463 17.01242 -6.73479 1.000 15.64744 77 ALA A CA 1
ATOM 559 C C . ALA A 1 77 ? 4.81968 17.49747 -8.03677 1.000 18.38344 77 ALA A C 1
ATOM 560 O O . ALA A 1 77 ? 4.34547 17.11788 -9.11237 1.000 25.25208 77 ALA A O 1
ATOM 562 N N . GLN A 1 78 ? 5.84352 18.34144 -7.97241 1.000 14.83547 78 GLN A N 1
ATOM 563 C CA . GLN A 1 78 ? 6.49558 18.82642 -9.17873 1.000 19.70421 78 GLN A CA 1
ATOM 564 C C . GLN A 1 78 ? 7.82769 18.14297 -9.45330 1.000 18.95763 78 GLN A C 1
ATOM 565 O O . GLN A 1 78 ? 8.45793 18.45540 -10.46501 1.000 20.34028 78 GLN A O 1
ATOM 567 N N . LEU A 1 79 ? 8.27423 17.22454 -8.59585 1.000 14.32255 79 LEU A N 1
ATOM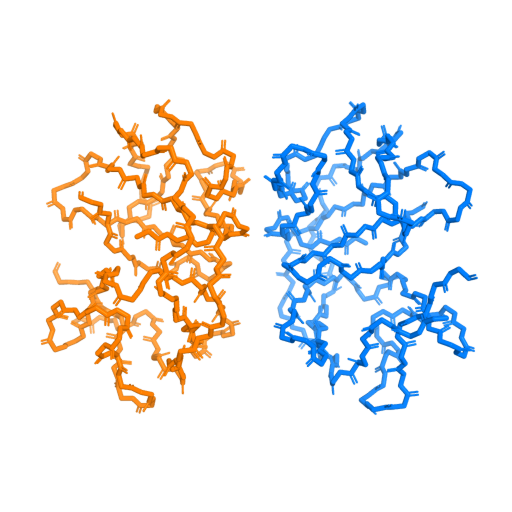 568 C CA . LEU A 1 79 ? 9.58353 16.60918 -8.79538 1.000 18.49526 79 LEU A CA 1
ATOM 569 C C . LEU A 1 79 ? 9.58564 15.69242 -10.01767 1.000 19.91296 79 LEU A C 1
ATOM 570 O O . LEU A 1 79 ? 8.60891 14.99318 -10.28814 1.000 20.29200 79 LEU A O 1
ATOM 575 N N . ARG A 1 80 ? 10.70447 15.68775 -10.74951 1.000 18.58225 80 ARG A N 1
ATOM 576 C CA . ARG A 1 80 ? 10.80320 15.03285 -12.05166 1.000 21.73885 80 ARG A CA 1
ATOM 577 C C . ARG A 1 80 ? 11.90902 13.98637 -12.03872 1.000 29.21107 80 ARG A C 1
ATOM 578 O O . ARG A 1 80 ? 13.03210 14.26763 -11.59925 1.000 24.37367 80 ARG A O 1
ATOM 586 N N . SER A 1 81 ? 11.58953 12.79267 -12.54244 1.000 26.77706 81 SER A N 1
ATOM 587 C CA . SER A 1 81 ? 12.57514 11.72176 -12.65621 1.000 27.37048 81 SER A CA 1
ATOM 588 C C . SER A 1 81 ? 13.77228 12.17987 -13.47357 1.000 26.51439 81 SER A C 1
ATOM 589 O O . SER A 1 81 ? 13.61762 12.72096 -14.57272 1.000 31.09267 81 SER A O 1
ATOM 592 N N . GLY A 1 82 ? 14.96468 11.96513 -12.93677 1.000 25.07654 82 GLY A N 1
ATOM 593 C CA . GLY A 1 82 ? 16.18910 12.30674 -13.66522 1.000 32.07506 82 GLY A CA 1
ATOM 594 C C . GLY A 1 82 ? 16.50289 13.78246 -13.78891 1.000 34.75720 82 GLY A C 1
ATOM 595 O O . GLY A 1 82 ? 17.63703 14.19720 -13.53324 1.000 42.19668 82 GLY A O 1
ATOM 596 N N . ALA A 1 83 ? 15.50993 14.59689 -14.15791 1.000 27.55173 83 ALA A N 1
ATOM 597 C CA . ALA A 1 83 ? 15.75094 16.01148 -14.42349 1.000 31.58979 83 ALA A CA 1
ATOM 598 C C . ALA A 1 83 ? 16.17628 16.79462 -13.18621 1.000 29.36569 83 ALA A C 1
ATOM 599 O O . ALA A 1 83 ? 16.78643 17.85934 -13.33667 1.000 29.43735 83 ALA A O 1
ATOM 601 N N . ASP A 1 84 ? 15.88255 16.29845 -11.98175 1.000 27.33159 84 ASP A N 1
ATOM 602 C CA . ASP A 1 84 ? 16.04518 17.06167 -10.74774 1.000 17.74220 84 ASP A CA 1
ATOM 603 C C . ASP A 1 84 ? 17.11787 16.43892 -9.85736 1.000 17.05507 84 ASP A C 1
ATOM 604 O O . ASP A 1 84 ? 17.13490 15.22092 -9.65775 1.000 20.75994 84 ASP A O 1
ATOM 609 N N . ARG A 1 85 ? 18.03239 17.27665 -9.35668 1.000 19.08487 85 ARG A N 1
ATOM 610 C CA . ARG A 1 85 ? 19.04695 16.88569 -8.38367 1.000 20.93163 85 ARG A CA 1
ATOM 611 C C . ARG A 1 85 ? 18.95728 17.78786 -7.16240 1.000 21.61135 85 ARG A C 1
ATOM 612 O O . ARG A 1 85 ? 18.83589 19.01003 -7.29639 1.000 22.98675 85 ARG A O 1
ATOM 620 N N . ILE A 1 86 ? 19.06357 17.18486 -5.98206 1.000 19.84169 86 ILE A N 1
ATOM 621 C CA . ILE A 1 86 ? 19.08076 17.92541 -4.72217 1.000 17.51112 86 ILE A CA 1
ATOM 622 C C . ILE A 1 86 ? 20.46538 18.53567 -4.52360 1.000 20.01789 86 ILE A C 1
ATOM 623 O O . ILE A 1 86 ? 21.47704 17.82446 -4.52428 1.000 23.82959 86 ILE A O 1
ATOM 628 N N . VAL A 1 87 ? 20.51467 19.85317 -4.32499 1.000 20.34946 87 VAL A N 1
ATOM 629 C CA . VAL A 1 87 ? 21.77146 20.59409 -4.29477 1.000 25.10060 87 VAL A CA 1
ATOM 630 C C . VAL A 1 87 ? 21.76102 21.55190 -3.11016 1.000 31.02246 87 VAL A C 1
ATOM 631 O O . VAL A 1 87 ? 20.76076 22.23791 -2.86782 1.000 35.83736 87 VAL A O 1
ATOM 635 N N . VAL A 1 88 ? 22.88402 21.61389 -2.38319 1.000 39.00781 88 VAL A N 1
ATOM 636 C CA . VAL A 1 88 ? 23.00987 22.44723 -1.19281 1.000 40.51064 88 VAL A CA 1
ATOM 637 C C . VAL A 1 88 ? 24.27387 23.28940 -1.26827 1.000 37.20414 88 VAL A C 1
ATOM 638 O O . VAL A 1 88 ? 25.17575 23.03651 -2.06643 1.000 40.27486 88 VAL A O 1
ATOM 642 N N . ALA A 1 89 ? 24.32079 24.29539 -0.39512 1.000 44.14754 89 ALA A N 1
ATOM 643 C CA . ALA A 1 89 ? 25.50853 25.10271 -0.13134 1.000 51.54275 89 ALA A CA 1
ATOM 644 C C . ALA A 1 89 ? 26.07260 25.74331 -1.39079 1.000 57.94893 89 ALA A C 1
ATOM 645 O O . ALA A 1 89 ? 27.14277 26.35377 -1.35669 1.000 64.71660 89 ALA A O 1
ATOM 647 N N . VAL A 1 106 ? 27.25857 21.73885 -4.73854 1.000 44.72836 106 VAL A N 1
ATOM 648 C CA . VAL A 1 106 ? 27.58776 20.36196 -4.38679 1.000 45.88015 106 VAL A CA 1
ATOM 649 C C . VAL A 1 106 ? 26.35032 19.47463 -4.51207 1.000 40.26335 106 VAL A C 1
ATOM 650 O O . VAL A 1 106 ? 25.38246 19.64853 -3.76530 1.000 40.75907 106 VAL A O 1
ATOM 654 N N . PRO A 1 107 ? 26.38446 18.52909 -5.45426 1.000 38.59072 107 PRO A N 1
ATOM 655 C CA . PRO A 1 107 ? 25.21746 17.66592 -5.69072 1.000 34.96784 107 PRO A CA 1
ATOM 656 C C . PRO A 1 107 ? 25.14369 16.52142 -4.68913 1.000 30.81319 107 PRO A C 1
ATOM 657 O O . PRO A 1 107 ? 26.14811 15.87387 -4.37967 1.000 36.33210 107 PRO A O 1
ATOM 661 N N . VAL A 1 108 ? 23.93729 16.27441 -4.17988 1.000 21.87445 108 VAL A N 1
ATOM 662 C CA . VAL A 1 108 ? 23.71582 15.32071 -3.09219 1.000 18.71694 108 VAL A CA 1
ATOM 663 C C . VAL A 1 108 ? 23.11294 14.01397 -3.60897 1.000 19.15653 108 VAL A C 1
ATOM 664 O O . VAL A 1 108 ? 23.73221 12.94951 -3.50122 1.000 19.79645 108 VAL A O 1
ATOM 668 N N . VAL A 1 109 ? 21.89197 14.07656 -4.15376 1.000 16.61606 109 VAL A N 1
ATOM 669 C CA . VAL A 1 109 ? 21.21822 12.92352 -4.74680 1.000 17.67470 109 VAL A CA 1
ATOM 670 C C . VAL A 1 109 ? 20.39371 13.38611 -5.94098 1.000 22.20816 109 VAL A C 1
ATOM 671 O O . VAL A 1 109 ? 20.09419 14.57147 -6.09786 1.000 19.42862 109 VAL A O 1
ATOM 675 N N . GLN A 1 110 ? 20.01186 12.42311 -6.77965 1.000 16.61311 110 GLN A N 1
ATOM 676 C CA . GLN A 1 110 ? 19.12137 12.64195 -7.91212 1.000 16.69058 110 GLN A CA 1
ATOM 677 C C . GLN A 1 110 ? 17.72819 12.13115 -7.55871 1.000 15.99704 110 GLN A C 1
ATOM 678 O O . GLN A 1 110 ? 17.58936 11.12338 -6.85975 1.000 14.95122 110 GLN A O 1
ATOM 684 N N . ILE A 1 111 ? 16.69748 12.83407 -8.03293 1.000 14.70714 111 ILE A N 1
ATOM 685 C CA . ILE A 1 111 ? 15.33384 12.32632 -7.90488 1.000 14.81804 111 ILE A CA 1
ATOM 686 C C . ILE A 1 111 ? 15.13708 11.18829 -8.89513 1.000 18.12653 111 ILE A C 1
ATOM 687 O O . ILE A 1 111 ? 15.38723 11.33417 -10.10035 1.000 20.35628 111 ILE A O 1
ATOM 692 N N . GLU A 1 112 ? 14.71548 10.03180 -8.38610 1.000 15.33137 112 GLU A N 1
ATOM 693 C CA . GLU A 1 112 ? 14.39505 8.92783 -9.27460 1.000 19.24431 112 GLU A CA 1
ATOM 694 C C . GLU A 1 112 ? 12.92963 8.93302 -9.66784 1.000 23.54772 112 GLU A C 1
ATOM 695 O O . GLU A 1 112 ? 12.59957 8.69695 -10.83414 1.000 28.78265 112 GLU A O 1
ATOM 701 N N . SER A 1 113 ? 12.04373 9.20319 -8.71475 1.000 18.86983 113 SER A N 1
ATOM 702 C CA . SER A 1 113 ? 10.62392 9.24870 -9.01212 1.000 20.36021 113 SER A CA 1
ATOM 703 C C . SER A 1 113 ? 9.92044 9.93164 -7.85453 1.000 16.94031 113 SER A C 1
ATOM 704 O O . SER A 1 113 ? 10.42467 9.95085 -6.72871 1.000 14.54910 113 SER A O 1
ATOM 707 N N . ALA A 1 114 ? 8.76501 10.51612 -8.16017 1.000 17.03643 114 ALA A N 1
ATOM 708 C CA . ALA A 1 114 ? 7.84237 11.03013 -7.15977 1.000 14.45858 114 ALA A CA 1
ATOM 709 C C . ALA A 1 114 ? 6.44767 10.63749 -7.61341 1.000 16.17847 114 ALA A C 1
ATOM 710 O O . ALA A 1 114 ? 6.04535 10.95942 -8.73556 1.000 23.03638 114 ALA A O 1
ATOM 712 N N . ARG A 1 115 ? 5.73077 9.90448 -6.76849 1.000 13.53626 115 ARG A N 1
ATOM 713 C CA . ARG A 1 115 ? 4.45206 9.34565 -7.16757 1.000 16.54852 115 ARG A CA 1
ATOM 714 C C . ARG A 1 115 ? 3.44539 9.55761 -6.05003 1.000 14.19413 115 ARG A C 1
ATOM 715 O O . ARG A 1 115 ? 3.77998 9.41705 -4.87359 1.000 14.88928 115 ARG A O 1
ATOM 717 N N . ARG A 1 116 ? 2.21674 9.89680 -6.42804 1.000 18.66944 116 ARG A N 1
ATOM 718 C CA . ARG A 1 116 ? 1.14446 10.00314 -5.45170 1.000 16.85505 116 ARG A CA 1
ATOM 719 C C . ARG A 1 116 ? 0.89708 8.64219 -4.81329 1.000 17.84011 116 ARG A C 1
ATOM 720 O O . ARG A 1 116 ? 0.83892 7.62315 -5.50720 1.000 22.46194 116 ARG A O 1
ATOM 728 N N . VAL A 1 117 ? 0.77360 8.62198 -3.48639 1.000 15.40790 117 VAL A N 1
ATOM 729 C CA . VAL A 1 117 ? 0.46398 7.40896 -2.74512 1.000 15.19731 117 VAL A CA 1
ATOM 730 C C . VAL A 1 117 ? -0.68586 7.70689 -1.78762 1.000 17.57915 117 VAL A C 1
ATOM 731 O O . VAL A 1 117 ? -1.16438 8.83472 -1.69976 1.000 18.56948 117 VAL A O 1
ATOM 735 N N . ALA A 1 118 ? -1.14337 6.66870 -1.08874 1.000 18.89650 118 ALA A N 1
ATOM 736 C CA . ALA A 1 118 ? -2.17780 6.84549 -0.07792 1.000 19.30695 118 ALA A CA 1
ATOM 737 C C . ALA A 1 118 ? -1.73877 7.84083 0.99032 1.000 14.82679 118 ALA A C 1
ATOM 738 O O . ALA A 1 118 ? -0.56830 7.89709 1.37124 1.000 14.67328 118 ALA A O 1
ATOM 740 N N . SER A 1 119 ? -2.69589 8.61745 1.48829 1.000 14.91649 119 SER A N 1
ATOM 741 C CA . SER A 1 119 ? -2.41814 9.56222 2.56431 1.000 14.24695 119 SER A CA 1
ATOM 742 C C . SER A 1 119 ? -1.94514 8.85499 3.83366 1.000 13.30878 119 SER A C 1
ATOM 743 O O . SER A 1 119 ? -2.52478 7.85584 4.26035 1.000 15.80167 119 SER A O 1
ATOM 746 N N . VAL A 1 120 ? -0.90525 9.40248 4.45634 1.000 14.22909 120 VAL A N 1
ATOM 747 C CA . VAL A 1 120 ? -0.50824 8.99255 5.80321 1.000 11.85046 120 VAL A CA 1
ATOM 748 C C . VAL A 1 120 ? -0.40483 10.24439 6.66026 1.000 11.03627 120 VAL A C 1
ATOM 749 O O . VAL A 1 120 ? -0.25668 11.35906 6.13262 1.000 10.45169 120 VAL A O 1
ATOM 753 N N . PRO A 1 121 ? -0.46571 10.09631 7.98602 1.000 11.61847 121 PRO A N 1
ATOM 754 C CA . PRO A 1 121 ? -0.28116 11.25735 8.87109 1.000 11.22189 121 PRO A CA 1
ATOM 755 C C . PRO A 1 121 ? 1.07739 11.91065 8.65176 1.000 9.83463 121 PRO A C 1
ATOM 756 O O . PRO A 1 121 ? 2.08293 11.22840 8.44782 1.000 10.26067 121 PRO A O 1
ATOM 760 N N . VAL A 1 122 ? 1.11022 13.24732 8.71101 1.000 9.47301 122 VAL A N 1
ATOM 761 C CA . VAL A 1 122 ? 2.33896 14.00727 8.46442 1.000 9.19963 122 VAL A CA 1
ATOM 762 C C . VAL A 1 122 ? 2.45700 15.12647 9.49205 1.000 15.24009 122 VAL A C 1
ATOM 763 O O . VAL A 1 122 ? 1.49613 15.47414 10.17497 1.000 13.42624 122 VAL A O 1
ATOM 767 N N . ARG A 1 123 ? 3.66300 15.69402 9.59127 1.000 10.30874 123 ARG A N 1
ATOM 768 C CA . ARG A 1 123 ? 3.94752 16.84495 10.44680 1.000 9.49525 123 ARG A CA 1
ATOM 769 C C . ARG A 1 123 ? 4.97437 17.74709 9.77625 1.000 9.43397 123 ARG A C 1
ATOM 770 O O . ARG A 1 123 ? 5.84409 17.26550 9.04910 1.000 9.81718 123 ARG A O 1
ATOM 778 N N . CYS A 1 124 ? 4.92445 19.03797 10.10404 1.000 12.68861 124 CYS A N 1
ATOM 779 C CA . CYS A 1 124 ? 5.96146 19.99525 9.73151 1.000 17.38364 124 CYS A CA 1
ATOM 780 C C . CYS A 1 124 ? 6.76598 20.44110 10.94463 1.000 11.62524 124 CYS A C 1
ATOM 781 O O . CYS A 1 124 ? 6.24814 20.53743 12.06229 1.000 12.86837 124 CYS A O 1
ATOM 784 N N . VAL A 1 125 ? 8.03308 20.77072 10.69444 1.000 16.57588 125 VAL A N 1
ATOM 785 C CA . VAL A 1 125 ? 8.89673 21.40497 11.68110 1.000 18.76815 125 VAL A CA 1
ATOM 786 C C . VAL A 1 125 ? 9.41463 22.70747 11.08315 1.000 18.03285 125 VAL A C 1
ATOM 787 O O . VAL A 1 125 ? 9.49305 22.87337 9.86260 1.000 16.95346 125 VAL A O 1
ATOM 791 N N . GLU A 1 126 ? 9.77734 23.63605 11.95779 1.000 15.50955 126 GLU A N 1
ATOM 792 C CA . GLU A 1 126 ? 10.60064 24.77073 11.56913 1.000 20.26502 126 GLU A CA 1
ATOM 793 C C . GLU A 1 126 ? 11.91994 24.68542 12.32346 1.000 14.38979 126 GLU A C 1
ATOM 794 O O . GLU A 1 126 ? 11.95236 24.27042 13.48250 1.000 15.32155 126 GLU A O 1
ATOM 800 N N . VAL A 1 127 ? 13.01428 25.06960 11.67077 1.000 13.16187 127 VAL A N 1
ATOM 801 C CA . VAL A 1 127 ? 14.33423 24.93907 12.27313 1.000 12.76787 127 VAL A CA 1
ATOM 802 C C . VAL A 1 127 ? 15.03840 26.28950 12.25252 1.000 17.92667 127 VAL A C 1
ATOM 803 O O . VAL A 1 127 ? 14.64427 27.21164 11.53859 1.000 17.06600 127 VAL A O 1
ATOM 807 N N . ASP A 1 128 ? 16.08844 26.40308 13.06667 1.000 14.38009 128 ASP A N 1
ATOM 808 C CA . ASP A 1 128 ? 16.67360 27.70385 13.36398 1.000 16.05764 128 ASP A CA 1
ATOM 809 C C . ASP A 1 128 ? 17.85011 28.05481 12.45853 1.000 15.39008 128 ASP A C 1
ATOM 810 O O . ASP A 1 128 ? 18.65372 28.92335 12.80888 1.000 29.02483 128 ASP A O 1
ATOM 815 N N . ASN A 1 129 ? 17.95568 27.43781 11.32283 1.000 13.60516 129 ASN A N 1
ATOM 816 C CA . ASN A 1 129 ? 19.00402 27.91884 10.44212 1.000 15.36251 129 ASN A CA 1
ATOM 817 C C . ASN A 1 129 ? 18.39223 28.71837 9.29388 1.000 14.84177 129 ASN A C 1
ATOM 818 O O . ASN A 1 129 ? 17.26302 28.44587 8.87266 1.000 13.38711 129 ASN A O 1
ATOM 823 N N . PRO A 1 130 ? 19.10593 29.72242 8.78279 1.000 15.25269 130 PRO A N 1
ATOM 824 C CA . PRO A 1 130 ? 18.49246 30.62728 7.79867 1.000 16.30542 130 PRO A CA 1
ATOM 825 C C . PRO A 1 130 ? 18.12007 29.95041 6.49236 1.000 15.13314 130 PRO A C 1
ATOM 826 O O . PRO A 1 130 ? 17.20822 30.42507 5.80117 1.000 16.54675 130 PRO A O 1
ATOM 830 N N . ALA A 1 131 ? 18.79322 28.85750 6.12328 1.000 13.60167 131 ALA A N 1
ATOM 831 C CA . ALA A 1 131 ? 18.41374 28.15903 4.89988 1.000 12.82104 131 ALA A CA 1
ATOM 832 C C . ALA A 1 131 ? 17.09675 27.39733 5.03471 1.000 14.07885 131 ALA A C 1
ATOM 833 O O . ALA A 1 131 ? 16.57607 26.92612 4.01763 1.000 14.21304 131 ALA A O 1
ATOM 835 N N . HIS A 1 132 ? 16.54972 27.27469 6.24881 1.000 11.51086 132 HIS A N 1
ATOM 836 C CA . HIS A 1 132 ? 15.35620 26.45581 6.49186 1.000 14.50901 132 HIS A CA 1
ATOM 837 C C . HIS A 1 132 ? 15.53214 25.03670 5.95521 1.000 13.42839 132 HIS A C 1
ATOM 838 O O . HIS A 1 132 ? 14.62469 24.47718 5.33579 1.000 13.10495 132 HIS A O 1
ATOM 845 N N . LEU A 1 133 ? 16.70289 24.43937 6.18749 1.000 9.31690 133 LEU A N 1
ATOM 846 C CA . LEU A 1 133 ? 16.97206 23.09348 5.69601 1.000 13.16042 133 LEU A CA 1
ATOM 847 C C . LEU A 1 133 ? 17.26655 22.13559 6.84127 1.000 8.88006 133 LEU A C 1
ATOM 848 O O . LEU A 1 133 ? 17.87649 22.51530 7.84331 1.000 10.29825 133 LEU A O 1
ATOM 853 N N . TYR A 1 134 ? 16.86985 20.87293 6.66454 1.000 9.53784 134 TYR A N 1
ATOM 854 C CA . TYR A 1 134 ? 17.26733 19.82026 7.58950 1.000 9.77670 134 TYR A CA 1
ATOM 855 C C . TYR A 1 134 ? 17.39396 18.52718 6.79834 1.000 7.41180 134 TYR A C 1
ATOM 856 O O . TYR A 1 134 ? 16.88177 18.41376 5.68412 1.000 9.45120 134 TYR A O 1
ATOM 865 N N . LEU A 1 135 ? 18.09640 17.54906 7.37591 1.000 8.96596 135 LEU A N 1
ATOM 866 C CA . LEU A 1 135 ? 18.31908 16.27639 6.68926 1.000 8.66873 135 LEU A CA 1
ATOM 867 C C . LEU A 1 135 ? 17.23122 15.27375 7.04713 1.000 6.50849 135 LEU A C 1
ATOM 868 O O . LEU A 1 135 ? 16.79898 15.20655 8.19782 1.000 9.07744 135 LEU A O 1
ATOM 873 N N . ALA A 1 136 ? 16.81341 14.47169 6.06607 1.000 5.90642 136 ALA A N 1
ATOM 874 C CA . ALA A 1 136 ? 15.71889 13.53107 6.29778 1.000 6.26862 136 ALA A CA 1
ATOM 875 C C . ALA A 1 136 ? 15.96270 12.21501 5.58037 1.000 6.92143 136 ALA A C 1
ATOM 876 O O . ALA A 1 136 ? 16.57523 12.17507 4.51003 1.000 7.72081 136 ALA A O 1
ATOM 878 N N . GLY A 1 137 ? 15.42944 11.13797 6.15580 1.000 8.96433 137 GLY A N 1
ATOM 879 C CA . GLY A 1 137 ? 15.52563 9.82647 5.55754 1.000 10.49497 137 GLY A CA 1
ATOM 880 C C . GLY A 1 137 ? 16.85900 9.16998 5.85754 1.000 13.63804 137 GLY A C 1
ATOM 881 O O . GLY A 1 137 ? 17.81576 9.79663 6.31775 1.000 10.20183 137 GLY A O 1
ATOM 882 N N . ARG A 1 138 ? 16.92158 7.86637 5.58347 1.000 11.18056 138 ARG A N 1
ATOM 883 C CA . ARG A 1 138 ? 18.11774 7.12094 5.95882 1.000 12.75852 138 ARG A CA 1
ATOM 884 C C . ARG A 1 138 ? 19.35816 7.65443 5.24584 1.000 12.77178 138 ARG A C 1
ATOM 885 O O . ARG A 1 138 ? 20.47080 7.56700 5.78390 1.000 15.64205 138 ARG A O 1
ATOM 893 N N . GLY A 1 139 ? 19.18899 8.22162 4.05324 1.000 11.94422 139 GLY A N 1
ATOM 894 C CA . GLY A 1 139 ? 20.28588 8.83971 3.32732 1.000 12.26064 139 GLY A CA 1
ATOM 895 C C . GLY A 1 139 ? 20.60539 10.26672 3.69803 1.000 11.13768 139 GLY A C 1
ATOM 896 O O . GLY A 1 139 ? 21.53736 10.85051 3.12649 1.000 13.52859 139 GLY A O 1
ATOM 897 N N . MET A 1 140 ? 19.85878 10.85310 4.63456 1.000 9.93240 140 MET A N 1
ATOM 898 C CA . MET A 1 140 ? 20.11545 12.20577 5.13886 1.000 8.71541 140 MET A CA 1
ATOM 899 C C . MET A 1 140 ? 20.05468 13.23136 4.00443 1.000 13.00913 140 MET A C 1
ATOM 900 O O . MET A 1 140 ? 21.00226 13.98080 3.74248 1.000 13.41805 140 MET A O 1
ATOM 905 N N . VAL A 1 141 ? 18.91520 13.22312 3.32330 1.000 8.87160 141 VAL A N 1
ATOM 906 C CA . VAL A 1 141 ? 18.67112 14.08656 2.16694 1.000 10.67661 141 VAL A CA 1
ATOM 907 C C . VAL A 1 141 ? 18.21093 15.45448 2.66320 1.000 10.03691 141 VAL A C 1
ATOM 908 O O . VAL A 1 141 ? 17.25590 15.52361 3.45530 1.000 9.97161 141 VAL A O 1
ATOM 912 N N A PRO A 1 142 ? 18.83646 16.53837 2.19847 0.616 8.92081 142 PRO A N 1
ATOM 913 N N B PRO A 1 142 ? 18.84250 16.54735 2.23747 0.384 9.09475 142 PRO A N 1
ATOM 914 C CA A PRO A 1 142 ? 18.38367 17.88691 2.56053 0.616 9.80008 142 PRO A CA 1
ATOM 915 C CA B PRO A 1 142 ? 18.39489 17.87333 2.68390 0.384 9.34087 142 PRO A CA 1
ATOM 916 C C A PRO A 1 142 ? 16.94624 18.12452 2.11843 0.616 9.09505 142 PRO A C 1
ATOM 917 C C B PRO A 1 142 ? 17.01937 18.21223 2.12577 0.384 8.87128 142 PRO A C 1
ATOM 918 O O A PRO A 1 142 ? 16.54157 17.74141 1.01755 0.616 11.09200 142 PRO A O 1
ATOM 919 O O B PRO A 1 142 ? 16.72854 17.98251 0.94899 0.384 9.80158 142 PRO A O 1
ATOM 926 N N . THR A 1 143 ? 16.16927 18.75386 2.99556 1.000 7.40969 143 THR A N 1
ATOM 927 C CA . THR A 1 143 ? 14.79701 19.08097 2.65900 1.000 8.46264 143 THR A CA 1
ATOM 928 C C . THR A 1 143 ? 14.43802 20.38491 3.35432 1.000 9.73429 143 THR A C 1
ATOM 929 O O . THR A 1 143 ? 15.06818 20.77725 4.34147 1.000 12.31840 143 THR A O 1
ATOM 933 N N . HIS A 1 144 ? 13.43549 21.07340 2.81844 1.000 8.01341 144 HIS A N 1
ATOM 934 C CA . HIS A 1 144 ? 13.06942 22.37730 3.34913 1.000 8.86743 144 HIS A CA 1
ATOM 935 C C . HIS A 1 144 ? 12.03755 22.24818 4.46542 1.000 13.94150 144 HIS A C 1
ATOM 936 O O . HIS A 1 144 ? 11.09042 21.46143 4.36546 1.000 15.21721 144 HIS A O 1
ATOM 943 N N . ALA A 1 145 ? 12.24543 23.01641 5.53629 1.000 11.87480 145 ALA A N 1
ATOM 944 C CA . ALA A 1 145 ? 11.28523 23.14008 6.61881 1.000 11.55661 145 ALA A CA 1
ATOM 945 C C . ALA A 1 145 ? 10.26161 24.21870 6.28456 1.000 20.35054 145 ALA A C 1
ATOM 946 O O . ALA A 1 145 ? 10.39693 24.96905 5.31262 1.000 20.62485 145 ALA A O 1
ATOM 948 N N . ALA A 1 146 ? 9.23049 24.30165 7.11531 1.000 25.66197 146 ALA A N 1
ATOM 949 C CA . ALA A 1 146 ? 8.16757 25.28228 6.91665 1.000 26.59550 146 ALA A CA 1
ATOM 950 C C . ALA A 1 146 ? 8.63776 26.69127 7.25981 1.000 29.42223 146 ALA A C 1
ATOM 951 O O . ALA A 1 146 ? 9.77830 26.89846 7.67622 1.000 29.64405 146 ALA A O 1
ATOM 954 N N . ALA B 1 1 ? 19.40313 -8.14282 14.14420 1.000 18.16677 1 ALA B N 1
ATOM 955 C CA . ALA B 1 1 ? 19.63082 -6.71452 14.33689 1.000 8.63374 1 ALA B CA 1
ATOM 956 C C . ALA B 1 1 ? 19.17591 -5.92124 13.13734 1.000 10.23099 1 ALA B C 1
ATOM 957 O O . ALA B 1 1 ? 19.36844 -6.35818 12.01099 1.000 11.24969 1 ALA B O 1
ATOM 959 N N . LEU B 1 2 ? 18.58553 -4.75156 13.38549 1.000 10.51095 2 LEU B N 1
ATOM 960 C CA . LEU B 1 2 ? 18.10371 -3.86293 12.33702 1.000 7.03577 2 LEU B CA 1
ATOM 961 C C . LEU B 1 2 ? 18.88687 -2.55982 12.36721 1.000 6.81323 2 LEU B C 1
ATOM 962 O O . LEU B 1 2 ? 19.38476 -2.15278 13.42078 1.000 7.61736 2 LEU B O 1
ATOM 967 N N . ALA B 1 3 ? 18.98220 -1.90315 11.20754 1.000 6.60872 3 ALA B N 1
ATOM 968 C CA . ALA B 1 3 ? 19.59745 -0.57969 11.12872 1.000 6.10467 3 ALA B CA 1
ATOM 969 C C . ALA B 1 3 ? 18.96033 0.38109 12.12548 1.000 6.40971 3 ALA B C 1
ATOM 970 O O . ALA B 1 3 ? 17.74862 0.36103 12.33344 1.000 8.08257 3 ALA B O 1
ATOM 972 N N . LEU B 1 4 ? 19.79378 1.24926 12.72072 1.000 10.79201 4 LEU B N 1
ATOM 973 C CA . LEU B 1 4 ? 19.30083 2.22837 13.68936 1.000 7.75690 4 LEU B CA 1
ATOM 974 C C . LEU B 1 4 ? 18.22173 3.13485 13.10946 1.000 10.78670 4 LEU B C 1
ATOM 975 O O . LEU B 1 4 ? 17.33206 3.58376 13.83967 1.000 11.15035 4 LEU B O 1
ATOM 980 N N . TYR B 1 5 ? 18.28239 3.43185 11.81713 1.000 8.46197 5 TYR B N 1
ATOM 981 C CA . TYR B 1 5 ? 17.29241 4.31990 11.23142 1.000 7.13967 5 TYR B CA 1
ATOM 982 C C . TYR B 1 5 ? 15.97658 3.62050 10.91263 1.000 9.17368 5 TYR B C 1
ATOM 983 O O . TYR B 1 5 ? 15.04923 4.28269 10.42183 1.000 13.27649 5 TYR B O 1
ATOM 992 N N . THR B 1 6 ? 15.86416 2.32318 11.17115 1.000 8.53438 6 THR B N 1
ATOM 993 C CA . THR B 1 6 ? 14.61430 1.61287 10.91830 1.000 5.75670 6 THR B CA 1
ATOM 994 C C . THR B 1 6 ? 13.50052 2.20963 11.76913 1.000 6.72089 6 THR B C 1
ATOM 995 O O . THR B 1 6 ? 13.59915 2.17529 13.00372 1.000 7.52111 6 THR B O 1
ATOM 999 N N . PRO B 1 7 ? 12.41063 2.69214 11.17957 1.000 9.37398 7 PRO B N 1
ATOM 1000 C CA . PRO B 1 7 ? 11.27505 3.10511 12.00691 1.000 6.35742 7 PRO B CA 1
ATOM 1001 C C . PRO B 1 7 ? 10.51134 1.87508 12.47732 1.000 6.01370 7 PRO B C 1
ATOM 1002 O O . PRO B 1 7 ? 10.30840 0.91923 11.72603 1.000 9.39565 7 PRO B O 1
ATOM 1006 N N . LEU B 1 8 ? 10.10122 1.90941 13.73858 1.000 7.74857 8 LEU B N 1
ATOM 1007 C CA . LEU B 1 8 ? 9.33589 0.83150 14.35335 1.000 6.03005 8 LEU B CA 1
ATOM 1008 C C . LEU B 1 8 ? 7.99665 1.39481 14.79934 1.000 6.56478 8 LEU B C 1
ATOM 1009 O O . LEU B 1 8 ? 7.97371 2.38561 15.54632 1.000 9.53362 8 LEU B O 1
ATOM 1014 N N . PRO B 1 9 ? 6.86934 0.82547 14.38460 1.000 9.31370 9 PRO B N 1
ATOM 1015 C CA . PRO B 1 9 ? 5.58714 1.32823 14.87368 1.000 7.39217 9 PRO B CA 1
ATOM 1016 C C . PRO B 1 9 ? 5.40368 0.98372 16.33918 1.000 8.46970 9 PRO B C 1
ATOM 1017 O O . PRO B 1 9 ? 5.84635 -0.06442 16.81561 1.000 9.56068 9 PRO B O 1
ATOM 1021 N N . THR B 1 10 ? 4.74087 1.89119 17.05739 1.000 11.34521 10 THR B N 1
ATOM 1022 C CA . THR B 1 10 ? 4.40215 1.68372 18.46497 1.000 8.75436 10 THR B CA 1
ATOM 1023 C C . THR B 1 10 ? 2.89630 1.83329 18.61059 1.000 9.58905 10 THR B C 1
ATOM 1024 O O . THR B 1 10 ? 2.23780 2.25955 17.66030 1.000 12.09626 10 THR B O 1
ATOM 1028 N N . PRO B 1 11 ? 2.30539 1.50897 19.76942 1.000 10.21667 11 PRO B N 1
ATOM 1029 C CA . PRO B 1 11 ? 0.85500 1.72567 19.91974 1.000 13.64468 11 PRO B CA 1
ATOM 1030 C C . PRO B 1 11 ? 0.42712 3.16830 19.69374 1.000 13.81864 11 PRO B C 1
ATOM 1031 O O . PRO B 1 11 ? -0.71041 3.39993 19.27181 1.000 13.27119 11 PRO B O 1
ATOM 1035 N N . THR B 1 12 ? 1.31438 4.13654 19.93577 1.000 12.20282 12 THR B N 1
ATOM 1036 C CA . THR B 1 12 ? 0.96683 5.55273 19.89742 1.000 13.31400 12 THR B CA 1
ATOM 1037 C C . THR B 1 12 ? 1.62684 6.31463 18.75357 1.000 12.15833 12 THR B C 1
ATOM 1038 O O . THR B 1 12 ? 1.26378 7.47143 18.51330 1.000 17.25465 12 THR B O 1
ATOM 1042 N N . GLY B 1 13 ? 2.59362 5.72290 18.06100 1.000 11.11550 13 GLY B N 1
ATOM 1043 C CA . GLY B 1 13 ? 3.25158 6.45540 17.00854 1.000 10.91606 13 GLY B CA 1
ATOM 1044 C C . GLY B 1 13 ? 4.40267 5.68245 16.41206 1.000 9.83441 13 GLY B C 1
ATOM 1045 O O . GLY B 1 13 ? 4.21637 4.54663 15.96441 1.000 9.31301 13 GLY B O 1
ATOM 1046 N N . TRP B 1 14 ? 5.59482 6.28109 16.39803 1.000 10.96530 14 TRP B N 1
ATOM 1047 C CA . TRP B 1 14 ? 6.72241 5.70036 15.68666 1.000 8.79066 14 TRP B CA 1
ATOM 1048 C C . TRP B 1 14 ? 8.01285 5.98634 16.42921 1.000 10.11898 14 TRP B C 1
ATOM 1049 O O . TRP B 1 14 ? 8.24286 7.11068 16.87656 1.000 12.85856 14 TRP B O 1
ATOM 1060 N N . THR B 1 15 ? 8.86617 4.97161 16.52566 1.000 8.21953 15 THR B N 1
ATOM 1061 C CA . THR B 1 15 ? 10.20460 5.14999 17.05991 1.000 8.98816 15 THR B CA 1
ATOM 1062 C C . THR B 1 15 ? 11.20276 4.57427 16.06479 1.000 7.60079 15 THR B C 1
ATOM 1063 O O . THR B 1 15 ? 10.83910 3.84605 15.14300 1.000 21.11097 15 THR B O 1
ATOM 1067 N N . THR B 1 16 ? 12.47290 4.91703 16.23990 1.000 10.42951 16 THR B N 1
ATOM 1068 C CA . THR B 1 16 ? 13.53666 4.24722 15.50238 1.000 11.06349 16 THR B CA 1
ATOM 1069 C C . THR B 1 16 ? 14.13149 3.12651 16.34517 1.000 9.82878 16 THR B C 1
ATOM 1070 O O . THR B 1 16 ? 14.06178 3.13713 17.57799 1.000 7.91433 16 THR B O 1
ATOM 1074 N N . MET B 1 17 ? 14.74504 2.15670 15.66072 1.000 7.49872 17 MET B N 1
ATOM 1075 C CA . MET B 1 17 ? 15.53336 1.15825 16.37351 1.000 6.29029 17 MET B CA 1
ATOM 1076 C C . MET B 1 17 ? 16.62133 1.82007 17.21775 1.000 13.99632 17 MET B C 1
ATOM 1077 O O . MET B 1 17 ? 16.93690 1.35001 18.31262 1.000 13.64075 17 MET B O 1
ATOM 1082 N N . GLY B 1 18 ? 17.20757 2.91459 16.72355 1.000 8.48985 18 GLY B N 1
ATOM 1083 C CA . GLY B 1 18 ? 18.19459 3.63234 17.51801 1.000 10.18221 18 GLY B CA 1
ATOM 1084 C C . GLY B 1 18 ? 17.63075 4.22422 18.79949 1.000 12.03712 18 GLY B C 1
ATOM 1085 O O . GLY B 1 18 ? 18.28228 4.18314 19.84587 1.000 12.05145 18 GLY B O 1
ATOM 1086 N N . ASP B 1 19 ? 16.40762 4.76759 18.74018 1.000 10.41185 19 ASP B N 1
ATOM 1087 C CA . ASP B 1 19 ? 15.79570 5.47815 19.86154 1.000 8.96296 19 ASP B CA 1
ATOM 1088 C C . ASP B 1 19 ? 15.06646 4.56168 20.83363 1.000 9.01005 19 ASP B C 1
ATOM 1089 O O . ASP B 1 19 ? 14.75086 4.99542 21.94724 1.000 11.21862 19 ASP B O 1
ATOM 1094 N N . VAL B 1 20 ? 14.77820 3.31830 20.44405 1.000 9.46993 20 VA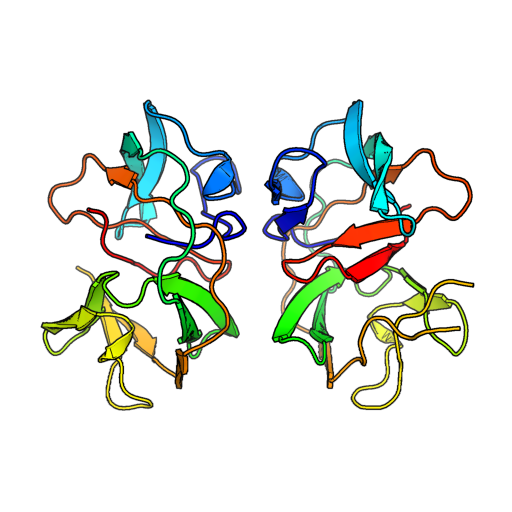L B N 1
ATOM 1095 C CA . VAL B 1 20 ? 13.93413 2.48053 21.28401 1.000 9.81300 20 VAL B CA 1
ATOM 1096 C C . VAL B 1 20 ? 14.64397 2.20774 22.60628 1.000 10.86008 20 VAL B C 1
ATOM 1097 O O . VAL B 1 20 ? 15.87852 2.13987 22.67697 1.000 11.00355 20 VAL B O 1
ATOM 1101 N N . ALA B 1 21 ? 13.87316 2.16019 23.68753 1.000 13.39185 21 ALA B N 1
ATOM 1102 C CA . ALA B 1 21 ? 14.44829 1.92509 25.00207 1.000 14.56232 21 ALA B CA 1
ATOM 1103 C C . ALA B 1 21 ? 13.85422 0.65467 25.58504 1.000 12.43018 21 ALA B C 1
ATOM 1104 O O . ALA B 1 21 ? 12.73359 0.27777 25.25148 1.000 10.17769 21 ALA B O 1
ATOM 1106 N N . VAL B 1 22 ? 14.62989 -0.02735 26.43375 1.000 11.19815 22 VAL B N 1
ATOM 1107 C CA . VAL B 1 22 ? 14.08223 -1.17992 27.12879 1.000 14.40669 22 VAL B CA 1
ATOM 1108 C C . VAL B 1 22 ? 12.87278 -0.70927 27.91450 1.000 12.23944 22 VAL B C 1
ATOM 1109 O O . VAL B 1 22 ? 12.89683 0.36167 28.53367 1.000 12.95023 22 VAL B O 1
ATOM 1113 N N . GLY B 1 23 ? 11.78610 -1.47525 27.84292 1.000 12.12024 23 GLY B N 1
ATOM 1114 C CA . GLY B 1 23 ? 10.53333 -1.09865 28.45139 1.000 13.35614 23 GLY B CA 1
ATOM 1115 C C . GLY B 1 23 ? 9.52901 -0.48091 27.49608 1.000 15.03651 23 GLY B C 1
ATOM 1116 O O . GLY B 1 23 ? 8.34409 -0.41472 27.83394 1.000 17.51856 23 GLY B O 1
ATOM 1117 N N . ASP B 1 24 ? 9.96566 -0.01428 26.32588 1.000 11.08643 24 ASP B N 1
ATOM 1118 C CA . ASP B 1 24 ? 9.04167 0.55862 25.35570 1.000 12.03178 24 ASP B CA 1
ATOM 1119 C C . ASP B 1 24 ? 8.12926 -0.51629 24.78434 1.000 11.65395 24 ASP B C 1
ATOM 1120 O O . ASP B 1 24 ? 8.50399 -1.68826 24.67449 1.000 12.10489 24 ASP B O 1
ATOM 1125 N N . GLU B 1 25 ? 6.93201 -0.09808 24.37377 1.000 13.28425 25 GLU B N 1
ATOM 1126 C CA . GLU B 1 25 ? 6.01450 -0.98474 23.66765 1.000 12.17856 25 GLU B CA 1
ATOM 1127 C C . GLU B 1 25 ? 6.25556 -0.89100 22.16690 1.000 14.10496 25 GLU B C 1
ATOM 1128 O O . GLU B 1 25 ? 6.21901 0.20141 21.58435 1.000 14.17897 25 GLU B O 1
ATOM 1134 N N . LEU B 1 26 ? 6.53844 -2.03310 21.55280 1.000 11.54938 26 LEU B N 1
ATOM 1135 C CA . LEU B 1 26 ? 6.44284 -2.19429 20.11543 1.000 8.16764 26 LEU B CA 1
ATOM 1136 C C . LEU B 1 26 ? 5.13237 -2.92069 19.85682 1.000 8.36497 26 LEU B C 1
ATOM 1137 O O . LEU B 1 26 ? 4.27307 -3.00563 20.74314 1.000 9.42107 26 LEU B O 1
ATOM 1142 N N . LEU B 1 27 ? 4.96906 -3.44671 18.65238 1.000 9.45880 27 LEU B N 1
ATOM 1143 C CA . LEU B 1 27 ? 3.76365 -4.16133 18.26290 1.000 9.89628 27 LEU B CA 1
ATOM 1144 C C . LEU B 1 27 ? 4.12239 -5.59709 17.90994 1.000 11.70395 27 LEU B C 1
ATOM 1145 O O . LEU B 1 27 ? 5.08161 -5.83310 17.16391 1.000 9.79618 27 LEU B O 1
ATOM 1150 N N . GLY B 1 28 ? 3.35115 -6.54933 18.44219 1.000 11.39911 28 GLY B N 1
ATOM 1151 C CA . GLY B 1 28 ? 3.50210 -7.93283 18.04584 1.000 15.21451 28 GLY B CA 1
ATOM 1152 C C . GLY B 1 28 ? 2.87476 -8.18397 16.68787 1.000 15.17974 28 GLY B C 1
ATOM 1153 O O . GLY B 1 28 ? 2.28025 -7.30422 16.06800 1.000 12.09976 28 GLY B O 1
ATOM 1154 N N . ALA B 1 29 ? 2.99916 -9.43000 16.22262 1.000 17.75129 29 ALA B N 1
ATOM 1155 C CA . ALA B 1 29 ? 2.35800 -9.80304 14.96925 1.000 16.60364 29 ALA B CA 1
ATOM 1156 C C . ALA B 1 29 ? 0.84360 -9.84225 15.08339 1.000 19.38591 29 ALA B C 1
ATOM 1157 O O . ALA B 1 29 ? 0.16388 -9.95879 14.05931 1.000 26.77613 29 ALA B O 1
ATOM 1159 N N . ASP B 1 30 ? 0.29777 -9.74524 16.29225 1.000 16.13907 30 ASP B N 1
ATOM 1160 C CA . ASP B 1 30 ? -1.14071 -9.63417 16.46225 1.000 18.99945 30 ASP B CA 1
ATOM 1161 C C . ASP B 1 30 ? -1.61459 -8.18767 16.49507 1.000 21.01975 30 ASP B C 1
ATOM 1162 O O . ASP B 1 30 ? -2.81239 -7.94539 16.67250 1.000 26.49875 30 ASP B O 1
ATOM 1167 N N . GLY B 1 31 ? -0.70776 -7.22863 16.30626 1.000 19.63444 31 GLY B N 1
ATOM 1168 C CA . GLY B 1 31 ? -1.04766 -5.81962 16.32375 1.000 21.22793 31 GLY B CA 1
ATOM 1169 C C . GLY B 1 31 ? -1.21212 -5.22029 17.70017 1.000 16.26263 31 GLY B C 1
ATOM 1170 O O . GLY B 1 31 ? -1.48211 -4.01295 17.80817 1.000 18.97931 31 GLY B O 1
ATOM 1171 N N . LYS B 1 32 ? -1.05345 -6.01509 18.74632 1.000 20.32234 32 LYS B N 1
ATOM 1172 C CA . LYS B 1 32 ? -1.14130 -5.62933 20.14279 1.000 17.91751 32 LYS B CA 1
ATOM 1173 C C . LYS B 1 32 ? 0.23912 -5.31563 20.69242 1.000 17.09002 32 LYS B C 1
ATOM 1174 O O . LYS B 1 32 ? 1.25031 -5.79584 20.17244 1.000 13.12077 32 LYS B O 1
ATOM 1180 N N . PRO B 1 33 ? 0.32292 -4.50746 21.74636 1.000 13.58145 33 PRO B N 1
ATOM 1181 C CA . PRO B 1 33 ? 1.63970 -4.12931 22.27496 1.000 13.38482 33 PRO B CA 1
ATOM 1182 C C . PRO B 1 33 ? 2.42413 -5.34024 22.75518 1.000 11.98231 33 PRO B C 1
ATOM 1183 O O . PRO B 1 33 ? 1.85971 -6.32523 23.25479 1.000 12.08697 33 PRO B O 1
ATOM 1187 N N . THR B 1 34 ? 3.74182 -5.24631 22.59067 1.000 11.50727 34 THR B N 1
ATOM 1188 C CA . THR B 1 34 ? 4.70877 -6.16255 23.17807 1.000 11.86619 34 THR B CA 1
ATOM 1189 C C . THR B 1 34 ? 5.85863 -5.32341 23.72353 1.000 12.84483 34 THR B C 1
ATOM 1190 O O . THR B 1 34 ? 6.33216 -4.40169 23.05420 1.000 12.97780 34 THR B O 1
ATOM 1194 N N . ARG B 1 35 ? 6.28129 -5.60611 24.95241 1.000 14.49606 35 ARG B N 1
ATOM 1195 C CA . ARG B 1 35 ? 7.31843 -4.78914 25.56042 1.000 11.87840 35 ARG B CA 1
ATOM 1196 C C . ARG B 1 35 ? 8.69706 -5.23389 25.10268 1.000 13.35710 35 ARG B C 1
ATOM 1197 O O . ARG B 1 35 ? 8.96212 -6.42850 24.95216 1.000 12.21721 35 ARG B O 1
ATOM 1205 N N . VAL B 1 36 ? 9.58223 -4.26277 24.89374 1.000 10.00783 36 VAL B N 1
ATOM 1206 C CA . VAL B 1 36 ? 11.00000 -4.57767 24.74505 1.000 13.77177 36 VAL B CA 1
ATOM 1207 C C . VAL B 1 36 ? 11.53932 -4.94414 26.12056 1.000 11.99026 36 VAL B C 1
ATOM 1208 O O . VAL B 1 36 ? 11.46898 -4.14881 27.06337 1.000 12.02797 36 VAL B O 1
ATOM 1212 N N . VAL B 1 37 ? 12.02723 -6.17476 26.27012 1.000 11.29180 37 VAL B N 1
ATOM 1213 C CA . VAL B 1 37 ? 12.52983 -6.59260 27.57020 1.000 12.81803 37 VAL B CA 1
ATOM 1214 C C . VAL B 1 37 ? 14.05059 -6.50063 27.67026 1.000 13.76115 37 VAL B C 1
ATOM 1215 O O . VAL B 1 37 ? 14.58471 -6.51716 28.79189 1.000 15.07013 37 VAL B O 1
ATOM 1219 N N . ALA B 1 38 ? 14.75198 -6.39663 26.54476 1.000 14.03568 38 ALA B N 1
ATOM 1220 C CA . ALA B 1 38 ? 16.19603 -6.21259 26.52202 1.000 15.87446 38 ALA B CA 1
ATOM 1221 C C . ALA B 1 38 ? 16.57856 -5.69590 25.14461 1.000 15.72438 38 ALA B C 1
ATOM 1222 O O . ALA B 1 38 ? 15.83127 -5.85237 24.17242 1.000 13.10095 38 ALA B O 1
ATOM 1224 N N . ALA B 1 39 ? 17.74593 -5.05641 25.07703 1.000 13.41974 39 ALA B N 1
ATOM 1225 C CA . ALA B 1 39 ? 18.26180 -4.55675 23.80984 1.000 13.95353 39 ALA B CA 1
ATOM 1226 C C . ALA B 1 39 ? 19.78354 -4.52335 23.86407 1.000 19.38752 39 ALA B C 1
ATOM 1227 O O . ALA B 1 39 ? 20.37789 -4.30220 24.92259 1.000 17.21678 39 ALA B O 1
ATOM 1229 N N . THR B 1 40 ? 20.40925 -4.76240 22.71512 1.000 15.40120 40 THR B N 1
ATOM 1230 C CA . THR B 1 40 ? 21.85285 -4.62890 22.65172 1.000 16.90506 40 THR B CA 1
ATOM 1231 C C . THR B 1 40 ? 22.23977 -3.15521 22.60873 1.000 16.44866 40 THR B C 1
ATOM 1232 O O . THR B 1 40 ? 21.41163 -2.26450 22.39545 1.000 14.89073 40 THR B O 1
ATOM 1236 N N . ASP B 1 41 ? 23.52250 -2.89859 22.82239 1.000 20.55442 41 ASP B N 1
ATOM 1237 C CA . ASP B 1 41 ? 24.05254 -1.61233 22.42164 1.000 22.62899 41 ASP B CA 1
ATOM 1238 C C . ASP B 1 41 ? 24.20548 -1.60625 20.90270 1.000 16.35569 41 ASP B C 1
ATOM 1239 O O . ASP B 1 41 ? 23.95398 -2.60370 20.22176 1.000 16.36093 41 ASP B O 1
ATOM 1244 N N . VAL B 1 42 ? 24.63916 -0.47268 20.36126 1.000 13.50001 42 VAL B N 1
ATOM 1245 C CA . VAL B 1 42 ? 24.82168 -0.35892 18.91995 1.000 10.34955 42 VAL B CA 1
ATOM 1246 C C . VAL B 1 42 ? 25.95470 -1.26994 18.47735 1.000 14.23061 42 VAL B C 1
ATOM 1247 O O . VAL B 1 42 ? 27.04422 -1.25656 19.06011 1.000 22.22170 42 VAL B O 1
ATOM 1251 N N . MET B 1 43 ? 25.70025 -2.08032 17.45595 1.000 11.96451 43 MET B N 1
ATOM 1252 C CA . MET B 1 43 ? 26.71069 -2.98453 16.92002 1.000 13.52392 43 MET B CA 1
ATOM 1253 C C . MET B 1 43 ? 27.22509 -2.44313 15.59348 1.000 10.90857 43 MET B C 1
ATOM 1254 O O . MET B 1 43 ? 26.43445 -2.06732 14.72842 1.000 10.76539 43 MET B O 1
ATOM 1259 N N . LEU B 1 44 ? 28.54626 -2.40497 15.44570 1.000 11.82885 44 LEU B N 1
ATOM 1260 C CA . LEU B 1 44 ? 29.20164 -1.79328 14.29774 1.000 11.87919 44 LEU B CA 1
ATOM 1261 C C . LEU B 1 44 ? 29.92786 -2.84658 13.48314 1.000 16.41666 44 LEU B C 1
ATOM 1262 O O . LEU B 1 44 ? 30.46422 -3.80570 14.04094 1.000 17.96861 44 LEU B O 1
ATOM 1267 N N . GLY B 1 45 ? 29.94870 -2.65600 12.16221 1.000 13.38724 45 GLY B N 1
ATOM 1268 C CA . GLY B 1 45 ? 30.71698 -3.50458 11.27270 1.000 17.46311 45 GLY B CA 1
ATOM 1269 C C . GLY B 1 45 ? 30.05875 -4.80772 10.87694 1.000 15.66728 45 GLY B C 1
ATOM 1270 O O . GLY B 1 45 ? 30.71714 -5.64451 10.25386 1.000 16.48042 45 GLY B O 1
ATOM 1271 N N . ARG B 1 46 ? 28.78535 -5.00559 11.20481 1.000 10.97557 46 ARG B N 1
ATOM 1272 C CA . ARG B 1 46 ? 28.14885 -6.27102 10.85701 1.000 11.12766 46 ARG B CA 1
ATOM 1273 C C . ARG B 1 46 ? 27.79700 -6.30475 9.36823 1.000 13.44523 46 ARG B C 1
ATOM 1274 O O . ARG B 1 46 ? 27.35680 -5.29191 8.81198 1.000 15.92188 46 ARG B O 1
ATOM 1282 N N . PRO B 1 47 ? 27.96959 -7.44905 8.70401 1.000 11.97046 47 PRO B N 1
ATOM 1283 C CA . PRO B 1 47 ? 27.44690 -7.59104 7.33525 1.000 14.12627 47 PRO B CA 1
ATOM 1284 C C . PRO B 1 47 ? 25.94676 -7.35095 7.30038 1.000 12.55179 47 PRO B C 1
ATOM 1285 O O . PRO B 1 47 ? 25.19233 -7.87398 8.13136 1.000 13.89623 47 PRO B O 1
ATOM 1289 N N . CYS B 1 48 ? 25.51373 -6.55534 6.32534 1.000 9.07304 48 CYS B N 1
ATOM 1290 C CA . CYS B 1 48 ? 24.13410 -6.08012 6.27696 1.000 8.24887 48 CYS B CA 1
ATOM 1291 C C . CYS B 1 48 ? 23.49118 -6.39530 4.93816 1.000 12.57986 48 CYS B C 1
ATOM 1292 O O . CYS B 1 48 ? 24.16067 -6.47417 3.90500 1.000 11.28476 48 CYS B O 1
ATOM 1295 N N . TYR B 1 49 ? 22.16409 -6.55523 4.97712 1.000 10.96048 49 TYR B N 1
ATOM 1296 C CA . TYR B 1 49 ? 21.34968 -6.80888 3.79974 1.000 8.37958 49 TYR B CA 1
ATOM 1297 C C . TYR B 1 49 ? 20.23552 -5.77623 3.75340 1.000 9.43966 49 TYR B C 1
ATOM 1298 O O . TYR B 1 49 ? 19.72500 -5.36728 4.80127 1.000 11.72300 49 TYR B O 1
ATOM 1307 N N . GLU B 1 50 ? 19.87091 -5.35371 2.54670 1.000 11.63861 50 GLU B N 1
ATOM 1308 C CA . GLU B 1 50 ? 18.70707 -4.50256 2.32638 1.000 9.18899 50 GLU B CA 1
ATOM 1309 C C . GLU B 1 50 ? 17.59117 -5.39874 1.82089 1.000 12.73119 50 GLU B C 1
ATOM 1310 O O . GLU B 1 50 ? 17.76120 -6.09015 0.81525 1.000 13.27158 50 GLU B O 1
ATOM 1316 N N . VAL B 1 51 ? 16.46431 -5.40062 2.51995 1.000 8.25847 51 VAL B N 1
ATOM 1317 C CA . VAL B 1 51 ? 15.31543 -6.20924 2.14705 1.000 11.27569 51 VAL B CA 1
ATOM 1318 C C . VAL B 1 51 ? 14.21129 -5.25255 1.73047 1.000 8.32097 51 VAL B C 1
ATOM 1319 O O . VAL B 1 51 ? 13.80232 -4.39211 2.52018 1.000 10.99667 51 VAL B O 1
ATOM 1323 N N . GLU B 1 52 ? 13.75006 -5.38048 0.48618 1.000 10.29851 52 GLU B N 1
ATOM 1324 C CA . GLU B 1 52 ? 12.65121 -4.57338 -0.02875 1.000 12.94307 52 GLU B CA 1
ATOM 1325 C C . GLU B 1 52 ? 11.41377 -5.44662 -0.18525 1.000 10.63963 52 GLU B C 1
ATOM 1326 O O . GLU B 1 52 ? 11.48901 -6.54030 -0.75892 1.000 12.26691 52 GLU B O 1
ATOM 1332 N N . PHE B 1 53 ? 10.27761 -4.95754 0.31054 1.000 12.19808 53 PHE B N 1
ATOM 1333 C CA . PHE B 1 53 ? 9.03144 -5.70965 0.31704 1.000 8.94480 53 PHE B CA 1
ATOM 1334 C C . PHE B 1 53 ? 8.05592 -5.14945 -0.70938 1.000 9.97170 53 PHE B C 1
ATOM 1335 O O . PHE B 1 53 ? 8.21227 -4.03359 -1.20782 1.000 14.01626 53 PHE B O 1
ATOM 1343 N N . SER B 1 54 ? 7.02357 -5.94596 -1.00963 1.000 11.64416 54 SER B N 1
ATOM 1344 C CA . SER B 1 54 ? 6.08933 -5.61251 -2.07825 1.000 13.56299 54 SER B CA 1
ATOM 1345 C C . SER B 1 54 ? 5.25925 -4.37058 -1.78393 1.000 13.38201 54 SER B C 1
ATOM 1346 O O . SER B 1 54 ? 4.67655 -3.79955 -2.71011 1.000 19.10954 54 SER B O 1
ATOM 1349 N N . ASP B 1 55 ? 5.18179 -3.94639 -0.53044 1.000 12.96479 55 ASP B N 1
ATOM 1350 C CA . ASP B 1 55 ? 4.41633 -2.75410 -0.18354 1.000 12.14838 55 ASP B CA 1
ATOM 1351 C C . ASP B 1 55 ? 5.24392 -1.48570 -0.27606 1.000 19.61559 55 ASP B C 1
ATOM 1352 O O . ASP B 1 55 ? 4.72484 -0.40461 0.00521 1.000 18.76461 55 ASP B O 1
ATOM 1357 N N . GLY B 1 56 ? 6.51190 -1.59374 -0.65029 1.000 15.68224 56 GLY B N 1
ATOM 1358 C CA . GLY B 1 56 ? 7.41211 -0.46381 -0.68607 1.000 17.72834 56 GLY B CA 1
ATOM 1359 C C . GLY B 1 56 ? 8.26724 -0.29192 0.55112 1.000 13.33158 56 GLY B C 1
ATOM 1360 O O . GLY B 1 56 ? 9.13133 0.59950 0.56181 1.000 18.70235 56 GLY B O 1
ATOM 1361 N N . THR B 1 57 ? 8.04957 -1.09883 1.59035 1.000 13.25254 57 THR B N 1
ATOM 1362 C CA . THR B 1 57 ? 8.87365 -1.02007 2.78817 1.000 10.41678 57 THR B CA 1
ATOM 1363 C C . THR B 1 57 ? 10.27730 -1.50570 2.46322 1.000 15.84638 57 THR B C 1
ATOM 1364 O O . THR B 1 57 ? 10.45232 -2.47874 1.72426 1.000 13.74466 57 THR B O 1
ATOM 1368 N N . VAL B 1 58 ? 11.28060 -0.81577 3.00542 1.000 10.89453 58 VAL B N 1
ATOM 1369 C CA . VAL B 1 58 ? 12.67331 -1.21061 2.84016 1.000 8.18136 58 VAL B CA 1
ATOM 1370 C C . VAL B 1 58 ? 13.31361 -1.22864 4.21910 1.000 8.58502 58 VAL B C 1
ATOM 1371 O O . VAL B 1 58 ? 13.29407 -0.21396 4.92576 1.000 16.05206 58 VAL B O 1
ATOM 1375 N N . ILE B 1 59 ? 13.87387 -2.37455 4.60371 1.000 8.27385 59 ILE B N 1
ATOM 1376 C CA . ILE B 1 59 ? 14.52530 -2.53753 5.89746 1.000 5.76117 59 ILE B CA 1
ATOM 1377 C C . ILE B 1 59 ? 15.94338 -3.03075 5.66497 1.000 9.49221 59 ILE B C 1
ATOM 1378 O O . ILE B 1 59 ? 16.14865 -3.98857 4.91431 1.000 10.87980 59 ILE B O 1
ATOM 1383 N N . VAL B 1 60 ? 16.91707 -2.37685 6.29295 1.000 7.47293 60 VAL B N 1
ATOM 1384 C CA . VAL B 1 60 ? 18.29267 -2.86296 6.29542 1.000 6.55794 60 VAL B CA 1
ATOM 1385 C C . VAL B 1 60 ? 18.52858 -3.60294 7.60351 1.000 11.76490 60 VAL B C 1
ATOM 1386 O O . VAL B 1 60 ? 18.24634 -3.07427 8.68725 1.000 9.50684 60 VAL B O 1
ATOM 1390 N N . ALA B 1 61 ? 19.05485 -4.82339 7.50382 1.000 8.06567 61 ALA B N 1
ATOM 1391 C CA . ALA B 1 61 ? 19.17276 -5.71793 8.63978 1.000 8.13648 61 ALA B CA 1
ATOM 1392 C C . ALA B 1 61 ? 20.50057 -6.45595 8.58268 1.000 10.28230 61 ALA B C 1
ATOM 1393 O O . ALA B 1 61 ? 21.12727 -6.56601 7.52637 1.000 11.87254 61 ALA B O 1
ATOM 1395 N N . ASP B 1 62 ? 20.92477 -6.94004 9.75192 1.000 14.22684 62 ASP B N 1
ATOM 1396 C CA . ASP B 1 62 ? 22.02936 -7.88346 9.85340 1.000 12.81096 62 ASP B CA 1
ATOM 1397 C C . ASP B 1 62 ? 21.80504 -9.07316 8.92487 1.000 11.48043 62 ASP B C 1
ATOM 1398 O O . ASP B 1 62 ? 20.66920 -9.51901 8.72988 1.000 10.30040 62 ASP B O 1
ATOM 1403 N N . ALA B 1 63 ? 22.90031 -9.59481 8.35759 1.000 10.59789 63 ALA B N 1
ATOM 1404 C CA . ALA B 1 63 ? 22.81721 -10.78970 7.51929 1.000 12.08140 63 ALA B CA 1
ATOM 1405 C C . ALA B 1 63 ? 22.16757 -11.95984 8.24823 1.000 9.71695 63 ALA B C 1
ATOM 1406 O O . ALA B 1 63 ? 21.53682 -12.80835 7.60797 1.000 12.78608 63 ALA B O 1
ATOM 1408 N N . ALA B 1 64 ? 22.30945 -12.01969 9.57301 1.000 12.37326 64 ALA B N 1
ATOM 1409 C CA . ALA B 1 64 ? 21.81980 -13.12719 10.37368 1.000 13.73836 64 ALA B CA 1
ATOM 1410 C C . ALA B 1 64 ? 20.46027 -12.85464 10.98976 1.000 10.44893 64 ALA B C 1
ATOM 1411 O O . ALA B 1 64 ? 19.90202 -13.75104 11.62778 1.000 11.52505 64 ALA B O 1
ATOM 1413 N N . HIS B 1 65 ? 19.92573 -11.64654 10.81864 1.000 10.06145 65 HIS B N 1
ATOM 1414 C CA . HIS B 1 65 ? 18.59819 -11.33143 11.32957 1.000 8.66516 65 HIS B CA 1
ATOM 1415 C C . HIS B 1 65 ? 17.55780 -12.24378 10.69965 1.000 12.35587 65 HIS B C 1
ATOM 1416 O O . HIS B 1 65 ? 17.59673 -12.50583 9.49270 1.000 8.46508 65 HIS B O 1
ATOM 1423 N N . GLN B 1 66 ? 16.60407 -12.70621 11.51594 1.000 9.59610 66 GLN B N 1
ATOM 1424 C CA . GLN B 1 66 ? 15.67691 -13.74867 11.10591 1.000 8.38095 66 GLN B CA 1
ATOM 1425 C C . GLN B 1 66 ? 14.28255 -13.18771 10.84308 1.000 9.16598 66 GLN B C 1
ATOM 1426 O O . GLN B 1 66 ? 13.83964 -12.22513 11.48184 1.000 10.19839 66 GLN B O 1
ATOM 1432 N N . TRP B 1 67 ? 13.60575 -13.81326 9.88517 1.000 7.25356 67 TRP B N 1
ATOM 1433 C CA . TRP B 1 67 ? 12.30006 -13.40815 9.38077 1.000 7.12075 67 TRP B CA 1
ATOM 1434 C C . TRP B 1 67 ? 11.36107 -14.60594 9.34654 1.000 7.84198 67 TRP B C 1
ATOM 1435 O O . TRP B 1 67 ? 11.79808 -15.72603 9.04024 1.000 9.40373 67 TRP B O 1
ATOM 1446 N N . PRO B 1 68 ? 10.06385 -14.40189 9.63119 1.000 9.90501 68 PRO B N 1
ATOM 1447 C CA . PRO B 1 68 ? 9.08498 -15.48194 9.47148 1.000 9.01192 68 PRO B CA 1
ATOM 1448 C C . PRO B 1 68 ? 8.56762 -15.57503 8.04567 1.000 14.47083 68 PRO B C 1
ATOM 1449 O O . PRO B 1 68 ? 7.80413 -14.70770 7.60782 1.000 12.16951 68 PRO B O 1
ATOM 1453 N N . THR B 1 69 ? 8.96245 -16.60543 7.30677 1.000 9.72864 69 THR B N 1
ATOM 1454 C CA . THR B 1 69 ? 8.53919 -16.75117 5.91937 1.000 13.19521 69 THR B CA 1
ATOM 1455 C C . THR B 1 69 ? 7.60577 -17.94491 5.74110 1.000 12.31063 69 THR B C 1
ATOM 1456 O O . THR B 1 69 ? 7.44736 -18.80246 6.62063 1.000 13.62490 69 THR B O 1
ATOM 1460 N N . SER B 1 70 ? 6.98128 -18.00244 4.56288 1.000 11.96836 70 SER B N 1
ATOM 1461 C CA . SER B 1 70 ? 6.12335 -19.14025 4.24503 1.000 22.11384 70 SER B CA 1
ATOM 1462 C C . SER B 1 70 ? 6.89289 -20.45633 4.16885 1.000 19.33975 70 SER B C 1
ATOM 1463 O O . SER B 1 70 ? 6.27382 -21.52303 4.18500 1.000 26.76034 70 SER B O 1
ATOM 1466 N N . GLY B 1 71 ? 8.21717 -20.41063 4.08697 1.000 18.25522 71 GLY B N 1
ATOM 1467 C CA . GLY B 1 71 ? 9.03296 -21.60668 4.11932 1.000 22.92817 71 GLY B CA 1
ATOM 1468 C C . GLY B 1 71 ? 9.69910 -21.87682 5.45088 1.000 20.79471 71 GLY B C 1
ATOM 1469 O O . GLY B 1 71 ? 10.55880 -22.76214 5.53168 1.000 22.97937 71 GLY B O 1
ATOM 1470 N N . GLY B 1 72 ? 9.32635 -21.15743 6.49553 1.000 17.42169 72 GLY B N 1
ATOM 1471 C CA . GLY B 1 72 ? 9.96499 -21.25555 7.79299 1.000 13.03731 72 GLY B CA 1
ATOM 1472 C C . GLY B 1 72 ? 10.78768 -20.01843 8.08743 1.000 11.77848 72 GLY B C 1
ATOM 1473 O O . GLY B 1 72 ? 10.67294 -18.98564 7.42509 1.000 13.65559 72 GLY B O 1
ATOM 1474 N N . ILE B 1 73 ? 11.64154 -20.14322 9.10220 1.000 11.71285 73 ILE B N 1
ATOM 1475 C CA . ILE B 1 73 ? 12.50489 -19.03527 9.48944 1.000 11.62474 73 ILE B CA 1
ATOM 1476 C C . ILE B 1 73 ? 13.61770 -18.88587 8.46509 1.000 12.07718 73 ILE B C 1
ATOM 1477 O O . ILE B 1 73 ? 14.19664 -19.87800 8.00477 1.000 11.93817 73 ILE B O 1
ATOM 1482 N N . ARG B 1 74 ? 13.93837 -17.64122 8.11359 1.000 9.68379 74 ARG B N 1
ATOM 1483 C CA . ARG B 1 74 ? 15.02416 -17.36656 7.18297 1.000 9.62623 74 ARG B CA 1
ATOM 1484 C C . ARG B 1 74 ? 15.80839 -16.15873 7.66266 1.000 10.38106 74 ARG B C 1
ATOM 1485 O O . ARG B 1 74 ? 15.22129 -15.17203 8.10819 1.000 12.52049 74 ARG B O 1
ATOM 1493 N N . THR B 1 75 ? 17.13342 -16.22930 7.54662 1.000 9.88452 75 THR B N 1
ATOM 1494 C CA . THR B 1 75 ? 17.97033 -15.06218 7.75118 1.000 9.55186 75 THR B CA 1
ATOM 1495 C C . THR B 1 75 ? 17.88005 -14.12227 6.54912 1.000 8.16370 75 THR B C 1
ATOM 1496 O O . THR B 1 75 ? 17.49606 -14.51829 5.44744 1.000 9.33722 75 THR B O 1
ATOM 1500 N N . SER B 1 76 ? 18.24613 -12.85650 6.78178 1.000 7.60371 76 SER B N 1
ATOM 1501 C CA . SER B 1 76 ? 18.28197 -11.87830 5.69876 1.000 11.69500 76 SER B CA 1
ATOM 1502 C C . SER B 1 76 ? 19.07715 -12.40011 4.51441 1.000 11.57652 76 SER B C 1
ATOM 1503 O O . SER B 1 76 ? 18.67464 -12.23033 3.35529 1.000 13.37921 76 SER B O 1
ATOM 1506 N N . ALA B 1 77 ? 20.20278 -13.06609 4.79338 1.000 11.50067 77 ALA B N 1
ATOM 1507 C CA . ALA B 1 77 ? 21.07782 -13.52687 3.72072 1.000 11.05536 77 ALA B CA 1
ATOM 1508 C C . ALA B 1 77 ? 20.45997 -14.65908 2.91647 1.000 10.10549 77 ALA B C 1
ATOM 1509 O O . ALA B 1 77 ? 20.93487 -14.95157 1.82098 1.000 15.42429 77 ALA B O 1
ATOM 1511 N N . GLN B 1 78 ? 19.41028 -15.29869 3.42689 1.000 10.50822 78 GLN B N 1
ATOM 1512 C CA . GLN B 1 78 ? 18.81481 -16.43401 2.74766 1.000 13.14809 78 GLN B CA 1
ATOM 1513 C C . GLN B 1 78 ? 17.44893 -16.11900 2.15441 1.000 10.60878 78 GLN B C 1
ATOM 1514 O O . GLN B 1 78 ? 16.82554 -17.00992 1.58272 1.000 14.83532 78 GLN B O 1
ATOM 1520 N N . LEU B 1 79 ? 16.97573 -14.87699 2.26448 1.000 12.07157 79 LEU B N 1
ATOM 1521 C CA . LEU B 1 79 ? 15.72331 -14.49532 1.62812 1.000 12.05596 79 LEU B CA 1
ATOM 1522 C C . LEU B 1 79 ? 15.88861 -14.48723 0.11291 1.000 19.14554 79 LEU B C 1
ATOM 1523 O O . LEU B 1 79 ? 16.87705 -13.97241 -0.41064 1.000 18.40406 79 LEU B O 1
ATOM 1528 N N . ARG B 1 80 ? 14.90631 -15.04121 -0.59660 1.000 17.06020 80 ARG B N 1
ATOM 1529 C CA . ARG B 1 80 ? 14.95869 -15.12723 -2.05323 1.000 15.52985 80 ARG B CA 1
ATOM 1530 C C . ARG B 1 80 ? 14.07759 -14.04397 -2.66547 1.000 16.23025 80 ARG B C 1
ATOM 1531 O O . ARG B 1 80 ? 12.85813 -14.04070 -2.45187 1.000 20.38108 80 ARG B O 1
ATOM 1539 N N . SER B 1 81 ? 14.69763 -13.14600 -3.43577 1.000 18.34930 81 SER B N 1
ATOM 1540 C CA . SER B 1 81 ? 13.97229 -12.08234 -4.12579 1.000 18.13975 81 SER B CA 1
ATOM 1541 C C . SER B 1 81 ? 12.86141 -12.65524 -4.99341 1.000 17.52088 81 SER B C 1
ATOM 1542 O O . SER B 1 81 ? 13.08480 -13.57953 -5.77836 1.000 21.59435 81 SER B O 1
ATOM 1545 N N . GLY B 1 82 ? 11.66824 -12.07965 -4.87659 1.000 13.75899 82 GLY B N 1
ATOM 1546 C CA . GLY B 1 82 ? 10.57833 -12.50621 -5.72404 1.000 16.72146 82 GLY B CA 1
ATOM 1547 C C . GLY B 1 82 ? 9.97171 -13.84293 -5.37092 1.000 20.86227 82 GLY B C 1
ATOM 1548 O O . GLY B 1 82 ? 9.15588 -14.35340 -6.13833 1.000 20.53779 82 GLY B O 1
ATOM 1549 N N . ALA B 1 83 ? 10.34394 -14.43410 -4.23679 1.000 16.31325 83 ALA B N 1
ATOM 1550 C CA . ALA B 1 83 ? 9.80536 -15.73777 -3.86158 1.000 16.03203 83 ALA B CA 1
ATOM 1551 C C . ALA B 1 83 ? 9.25746 -15.72927 -2.43986 1.000 15.03805 83 ALA B C 1
ATOM 1552 O O . ALA B 1 83 ? 8.07486 -16.01804 -2.22346 1.000 17.88402 83 ALA B O 1
ATOM 1554 N N . ASP B 1 84 ? 10.10496 -15.41231 -1.46628 1.000 14.10880 84 ASP B N 1
ATOM 1555 C CA . ASP B 1 84 ? 9.70239 -15.53834 -0.07180 1.000 14.91352 84 ASP B CA 1
ATOM 1556 C C . ASP B 1 84 ? 8.60225 -14.54552 0.28140 1.000 12.62603 84 ASP B C 1
ATOM 1557 O O . ASP B 1 84 ? 8.57839 -13.41377 -0.20961 1.000 11.96280 84 ASP B O 1
ATOM 1562 N N . ARG B 1 85 ? 7.67507 -14.99478 1.13125 1.000 11.97019 85 ARG B N 1
ATOM 1563 C CA . ARG B 1 85 ? 6.62514 -14.15626 1.68875 1.000 11.46169 85 ARG B CA 1
ATOM 1564 C C . ARG B 1 85 ? 6.72232 -14.17319 3.20409 1.000 13.33749 85 ARG B C 1
ATOM 1565 O O . ARG B 1 85 ? 6.97715 -15.22062 3.80798 1.000 14.31386 85 ARG B O 1
ATOM 1573 N N . ILE B 1 86 ? 6.50351 -13.01465 3.81295 1.000 10.25694 86 ILE B N 1
ATOM 1574 C CA . ILE B 1 86 ? 6.44737 -12.91808 5.26632 1.000 10.00120 86 ILE B CA 1
ATOM 1575 C C . ILE B 1 86 ? 5.06601 -13.37716 5.70731 1.000 15.38832 86 ILE B C 1
ATOM 1576 O O . ILE B 1 86 ? 4.05016 -12.84841 5.24830 1.000 13.56899 86 ILE B O 1
ATOM 1581 N N A VAL B 1 87 ? 5.01900 -14.35052 6.61187 0.675 14.89838 87 VAL B N 1
ATOM 1582 N N B VAL B 1 87 ? 5.02751 -14.41004 6.55053 0.325 15.51787 87 VAL B N 1
ATOM 1583 C CA A VAL B 1 87 ? 3.74443 -14.86828 7.08814 0.675 16.90516 87 VAL B CA 1
ATOM 1584 C CA B VAL B 1 87 ? 3.78667 -14.95003 7.08915 0.325 17.60743 87 VAL B CA 1
ATOM 1585 C C A VAL B 1 87 ? 3.94597 -15.43816 8.48240 0.675 17.97758 87 VAL B C 1
ATOM 1586 C C B VAL B 1 87 ? 4.01164 -15.26231 8.56001 0.325 17.62195 87 VAL B C 1
ATOM 1587 O O A VAL B 1 87 ? 4.99992 -15.99568 8.79794 0.675 16.85141 87 VAL B O 1
ATOM 1588 O O B VAL B 1 87 ? 5.14104 -15.46862 9.00819 0.325 17.90815 87 VAL B O 1
ATOM 1595 N N . VAL B 1 88 ? 2.91576 -15.29719 9.31481 1.000 17.26390 88 VAL B N 1
ATOM 1596 C CA . VAL B 1 88 ? 2.94732 -15.67091 10.72490 1.000 17.59810 88 VAL B CA 1
ATOM 1597 C C . VAL B 1 88 ? 1.92516 -16.77291 10.94944 1.000 22.12443 88 VAL B C 1
ATOM 1598 O O . VAL B 1 88 ? 0.72757 -16.56755 10.71578 1.000 27.15772 88 VAL B O 1
ATOM 1602 N N . ALA B 1 89 ? 2.39001 -17.93198 11.40979 1.000 26.88516 89 ALA B N 1
ATOM 1603 C CA . ALA B 1 89 ? 1.49440 -19.05216 11.68549 1.000 34.01935 89 ALA B CA 1
ATOM 1604 C C . ALA B 1 89 ? 1.27068 -19.23687 13.18526 1.000 38.49920 89 ALA B C 1
ATOM 1605 O O . ALA B 1 89 ? 1.76556 -18.45770 14.00131 1.000 36.69045 89 ALA B O 1
ATOM 1607 N N . LEU B 1 105 ? -3.35397 -19.16564 6.17128 1.000 49.77582 105 LEU B N 1
ATOM 1608 C CA . LEU B 1 105 ? -2.39107 -18.10003 6.43299 1.000 38.71456 105 LEU B CA 1
ATOM 1609 C C . LEU B 1 105 ? -2.49170 -16.99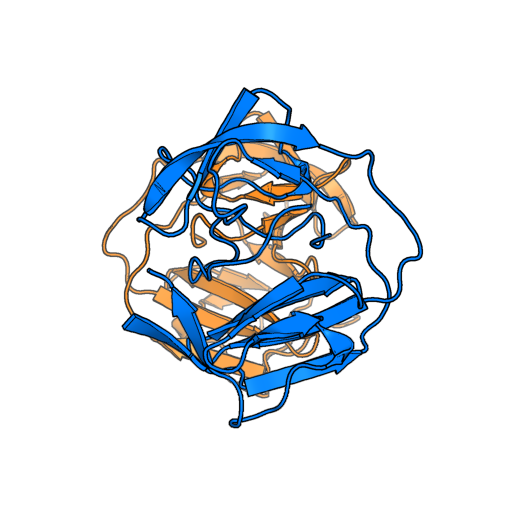312 5.38739 1.000 34.70760 105 LEU B C 1
ATOM 1610 O O . LEU B 1 105 ? -2.65299 -17.26235 4.19407 1.000 35.72380 105 LEU B O 1
ATOM 1615 N N . VAL B 1 106 ? -2.39337 -15.75020 5.83720 1.000 27.57759 106 VAL B N 1
ATOM 1616 C CA . VAL B 1 106 ? -2.46022 -14.58407 4.96449 1.000 27.14357 106 VAL B CA 1
ATOM 1617 C C . VAL B 1 106 ? -1.07387 -13.95298 4.93043 1.000 20.69145 106 VAL B C 1
ATOM 1618 O O . VAL B 1 106 ? -0.60009 -13.46141 5.96220 1.000 27.88412 106 VAL B O 1
ATOM 1622 N N . PRO B 1 107 ? -0.39524 -13.94012 3.78993 1.000 22.46128 107 PRO B N 1
ATOM 1623 C CA . PRO B 1 107 ? 0.93326 -13.33318 3.74449 1.000 22.49311 107 PRO B CA 1
ATOM 1624 C C . PRO B 1 107 ? 0.82512 -11.83320 3.93726 1.000 21.29505 107 PRO B C 1
ATOM 1625 O O . PRO B 1 107 ? -0.10441 -11.18939 3.44207 1.000 22.23788 107 PRO B O 1
ATOM 1629 N N . VAL B 1 108 ? 1.77233 -11.28307 4.68819 1.000 13.97727 108 VAL B N 1
ATOM 1630 C CA . VAL B 1 108 ? 1.77623 -9.84567 4.93033 1.000 13.03421 108 VAL B CA 1
ATOM 1631 C C . VAL B 1 108 ? 2.32412 -9.10469 3.71574 1.000 14.88743 108 VAL B C 1
ATOM 1632 O O . VAL B 1 108 ? 1.68475 -8.18053 3.19597 1.000 13.47791 108 VAL B O 1
ATOM 1636 N N . VAL B 1 109 ? 3.48272 -9.54684 3.21208 1.000 14.83496 109 VAL B N 1
ATOM 1637 C CA . VAL B 1 109 ? 4.15820 -8.94155 2.06780 1.000 11.64746 109 VAL B CA 1
ATOM 1638 C C . VAL B 1 109 ? 4.99409 -10.02197 1.39637 1.000 13.66854 109 VAL B C 1
ATOM 1639 O O . VAL B 1 109 ? 5.32411 -11.04086 2.00510 1.000 13.07099 109 VAL B O 1
ATOM 1643 N N . GLN B 1 110 ? 5.37945 -9.77710 0.14333 1.000 15.30700 110 GLN B N 1
ATOM 1644 C CA . GLN B 1 110 ? 6.39456 -10.58768 -0.51496 1.000 10.65391 110 GLN B CA 1
ATOM 1645 C C . GLN B 1 110 ? 7.72489 -9.84879 -0.50469 1.000 9.57818 110 GLN B C 1
ATOM 1646 O O . GLN B 1 110 ? 7.76299 -8.61769 -0.52836 1.000 11.35523 110 GLN B O 1
ATOM 1652 N N . ILE B 1 111 ? 8.81606 -10.60647 -0.47957 1.000 9.13662 111 ILE B N 1
ATOM 1653 C CA . ILE B 1 111 ? 10.14420 -10.00618 -0.58264 1.000 12.89099 111 ILE B CA 1
ATOM 1654 C C . ILE B 1 111 ? 10.41500 -9.72753 -2.05621 1.000 12.35107 111 ILE B C 1
ATOM 1655 O O . ILE B 1 111 ? 10.44532 -10.65166 -2.87523 1.000 14.51607 111 ILE B O 1
ATOM 1660 N N . GLU B 1 112 ? 10.57618 -8.44431 -2.40288 1.000 9.79147 112 GLU B N 1
ATOM 1661 C CA . GLU B 1 112 ? 10.85559 -8.06620 -3.78528 1.000 14.38299 112 GLU B CA 1
ATOM 1662 C C . GLU B 1 112 ? 12.33611 -8.16328 -4.10396 1.000 13.86504 112 GLU B C 1
ATOM 1663 O O . GLU B 1 112 ? 12.70867 -8.50851 -5.23433 1.000 13.59150 112 GLU B O 1
ATOM 1669 N N . SER B 1 113 ? 13.18025 -7.86246 -3.12546 1.000 11.06607 113 SER B N 1
ATOM 1670 C CA . SER B 1 113 ? 14.61933 -7.90002 -3.30491 1.000 13.88479 113 SER B CA 1
ATOM 1671 C C . SER B 1 113 ? 15.27094 -8.02428 -1.93750 1.000 13.81619 113 SER B C 1
ATOM 1672 O O . SER B 1 113 ? 14.81173 -7.42128 -0.96408 1.000 14.49194 113 SER B O 1
ATOM 1675 N N . ALA B 1 114 ? 16.31471 -8.84036 -1.86522 1.000 13.36473 114 ALA B N 1
ATOM 1676 C CA . ALA B 1 114 ? 17.15961 -8.92116 -0.68557 1.000 12.46361 114 ALA B CA 1
ATOM 1677 C C . ALA B 1 114 ? 18.59536 -9.03515 -1.17201 1.000 17.22428 114 ALA B C 1
ATOM 1678 O O . ALA B 1 114 ? 18.90283 -9.90049 -1.99753 1.000 17.88311 114 ALA B O 1
ATOM 1680 N N . ARG B 1 115 ? 19.45831 -8.13495 -0.70563 1.000 11.47429 115 ARG B N 1
ATOM 1681 C CA . ARG B 1 115 ? 20.80600 -8.05774 -1.26071 1.000 10.90388 115 ARG B CA 1
ATOM 1682 C C . ARG B 1 115 ? 21.76340 -7.49337 -0.22714 1.000 13.84002 115 ARG B C 1
ATOM 1683 O O . ARG B 1 115 ? 21.37419 -6.76978 0.69306 1.000 12.20523 115 ARG B O 1
ATOM 1691 N N . ARG B 1 116 ? 23.03424 -7.84551 -0.40712 1.000 12.50389 116 ARG B N 1
ATOM 1692 C CA . ARG B 1 116 ? 24.10555 -7.38506 0.46490 1.000 13.25255 116 ARG B CA 1
ATOM 1693 C C . ARG B 1 116 ? 24.38869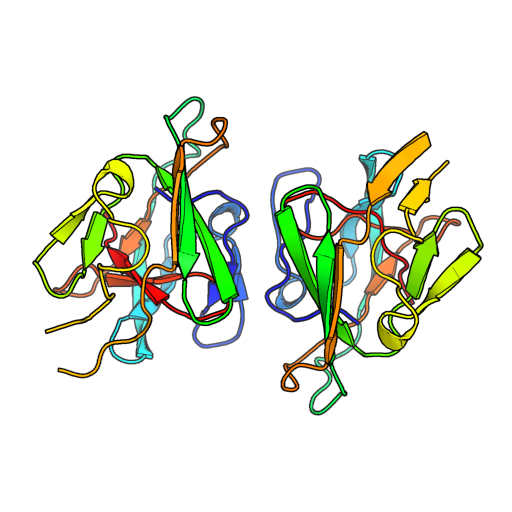 -5.90855 0.21005 1.000 13.49436 116 ARG B C 1
ATOM 1694 O O . ARG B 1 116 ? 24.49621 -5.47560 -0.94473 1.000 15.19230 116 ARG B O 1
ATOM 1702 N N . VAL B 1 117 ? 24.50751 -5.12977 1.28410 1.000 13.34542 117 VAL B N 1
ATOM 1703 C CA . VAL B 1 117 ? 24.82056 -3.71212 1.17381 1.000 14.06261 117 VAL B CA 1
ATOM 1704 C C . VAL B 1 117 ? 25.97126 -3.39956 2.11990 1.000 16.49324 117 VAL B C 1
ATOM 1705 O O . VAL B 1 117 ? 26.41700 -4.25120 2.88431 1.000 16.62313 117 VAL B O 1
ATOM 1709 N N . ALA B 1 118 ? 26.44942 -2.16057 2.06224 1.000 15.00722 118 ALA B N 1
ATOM 1710 C CA . ALA B 1 118 ? 27.52467 -1.76463 2.95383 1.000 20.81068 118 ALA B CA 1
ATOM 1711 C C . ALA B 1 118 ? 27.03793 -1.79934 4.39735 1.000 14.43084 118 ALA B C 1
ATOM 1712 O O . ALA B 1 118 ? 25.86079 -1.55842 4.68818 1.000 14.77428 118 ALA B O 1
ATOM 1714 N N . SER B 1 119 ? 27.95055 -2.11279 5.31061 1.000 15.02547 119 SER B N 1
ATOM 1715 C CA . SER B 1 119 ? 27.56837 -2.22356 6.71607 1.000 12.58191 119 SER B CA 1
ATOM 1716 C C . SER B 1 119 ? 27.07380 -0.88752 7.27108 1.000 12.19990 119 SER B C 1
ATOM 1717 O O . SER B 1 119 ? 27.63861 0.17437 6.98096 1.000 11.78420 119 SER B O 1
ATOM 1720 N N . VAL B 1 120 ? 26.00181 -0.94385 8.06326 1.000 9.89216 120 VAL B N 1
ATOM 1721 C CA . VAL B 1 120 ? 25.53465 0.20617 8.84084 1.000 10.80231 120 VAL B CA 1
ATOM 1722 C C . VAL B 1 120 ? 25.35987 -0.21986 10.29412 1.000 12.22247 120 VAL B C 1
ATOM 1723 O O . VAL B 1 120 ? 25.25098 -1.41634 10.59710 1.000 10.29786 120 VAL B O 1
ATOM 1727 N N . PRO B 1 121 ? 25.32454 0.73744 11.21990 1.000 10.71028 121 PRO B N 1
ATOM 1728 C CA . PRO B 1 121 ? 25.12130 0.37472 12.62899 1.000 9.52534 121 PRO B CA 1
ATOM 1729 C C . PRO B 1 121 ? 23.76197 -0.27999 12.81471 1.000 9.17618 121 PRO B C 1
ATOM 1730 O O . PRO B 1 121 ? 22.77631 0.13477 12.21201 1.000 10.64850 121 PRO B O 1
ATOM 1734 N N . VAL B 1 122 ? 23.72258 -1.33927 13.62144 1.000 8.72270 122 VAL B N 1
ATOM 1735 C CA . VAL B 1 122 ? 22.49771 -2.10517 13.83982 1.000 7.53269 122 VAL B CA 1
ATOM 1736 C C . VAL B 1 122 ? 22.31607 -2.33996 15.33551 1.000 7.83746 122 VAL B C 1
ATOM 1737 O O . VAL B 1 122 ? 23.20289 -2.08400 16.14826 1.000 9.64389 122 VAL B O 1
ATOM 1741 N N . ARG B 1 123 ? 21.11722 -2.79672 15.69241 1.000 8.07438 123 ARG B N 1
ATOM 1742 C CA . ARG B 1 123 ? 20.77868 -3.04782 17.08578 1.000 9.68374 123 ARG B CA 1
ATOM 1743 C C . ARG B 1 123 ? 19.70812 -4.12421 17.11799 1.000 9.15475 123 ARG B C 1
ATOM 1744 O O . ARG B 1 123 ? 18.91331 -4.23309 16.18533 1.000 7.96462 123 ARG B O 1
ATOM 1752 N N . CYS B 1 124 ? 19.70419 -4.92957 18.18642 1.000 10.01457 124 CYS B N 1
ATOM 1753 C CA . CYS B 1 124 ? 18.68583 -5.95064 18.39308 1.000 9.65734 124 CYS B CA 1
ATOM 1754 C C . CYS B 1 124 ? 17.86683 -5.63878 19.62712 1.000 13.76531 124 CYS B C 1
ATOM 1755 O O . CYS B 1 124 ? 18.36535 -5.06411 20.59712 1.000 12.45002 124 CYS B O 1
ATOM 1758 N N . VAL B 1 125 ? 16.62728 -6.10687 19.60768 1.000 10.88390 125 VAL B N 1
ATOM 1759 C CA . VAL B 1 125 ? 15.76992 -6.07446 20.77938 1.000 9.17202 125 VAL B CA 1
ATOM 1760 C C . VAL B 1 125 ? 15.27441 -7.48328 21.05749 1.000 12.47529 125 VAL B C 1
ATOM 1761 O O . VAL B 1 125 ? 15.22854 -8.34136 20.17154 1.000 14.43820 125 VAL B O 1
ATOM 1765 N N . GLU B 1 126 ? 14.88239 -7.69584 22.30739 1.000 10.83796 126 GLU B N 1
ATOM 1766 C CA . GLU B 1 126 ? 14.12743 -8.86223 22.72642 1.000 12.94733 126 GLU B CA 1
ATOM 1767 C C . GLU B 1 126 ? 12.76272 -8.38079 23.19953 1.000 12.04138 126 GLU B C 1
ATOM 1768 O O . GLU B 1 126 ? 12.67010 -7.37036 23.90542 1.000 11.86348 126 GLU B O 1
ATOM 1774 N N . VAL B 1 127 ? 11.70652 -9.08160 22.78640 1.000 14.86784 127 VAL B N 1
ATOM 1775 C CA . VAL B 1 127 ? 10.33899 -8.69566 23.11042 1.000 11.06545 127 VAL B CA 1
ATOM 1776 C C . VAL B 1 127 ? 9.68775 -9.82352 23.90453 1.000 13.57004 127 VAL B C 1
ATOM 1777 O O . VAL B 1 127 ? 10.19130 -10.94424 23.96299 1.000 21.05768 127 VAL B O 1
ATOM 1781 N N . ASP B 1 128 ? 8.55650 -9.50952 24.53703 1.000 12.78492 128 ASP B N 1
ATOM 1782 C CA . ASP B 1 128 ? 7.98268 -10.41131 25.53210 1.000 19.26863 128 ASP B CA 1
ATOM 1783 C C . ASP B 1 128 ? 6.85783 -11.29820 24.98926 1.000 20.70928 128 ASP B C 1
ATOM 1784 O O . ASP B 1 128 ? 6.12480 -11.90231 25.78177 1.000 27.32437 128 ASP B O 1
ATOM 1789 N N . ASN B 1 129 ? 6.71974 -11.42250 23.67870 1.000 14.77499 129 ASN B N 1
ATOM 1790 C CA . ASN B 1 129 ? 5.69777 -12.35105 23.21348 1.000 15.32692 129 ASN B CA 1
ATOM 1791 C C . ASN B 1 129 ? 6.31320 -13.70199 22.84639 1.000 18.14166 129 ASN B C 1
ATOM 1792 O O . ASN B 1 129 ? 7.51824 -13.80630 22.59712 1.000 17.59420 129 ASN B O 1
ATOM 1797 N N . PRO B 1 130 ? 5.51688 -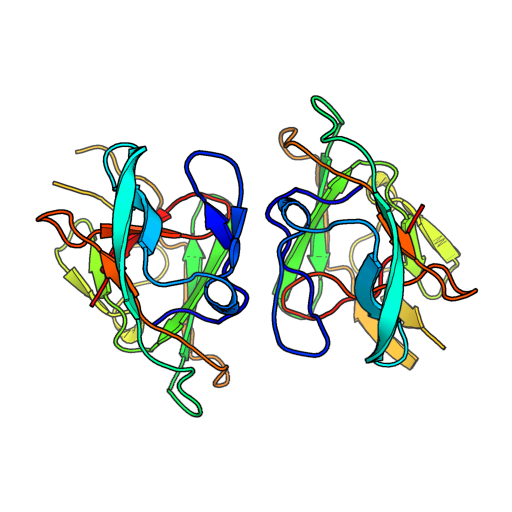14.77552 22.84677 1.000 15.76300 130 PRO B N 1
ATOM 1798 C CA . PRO B 1 130 ? 6.10891 -16.11832 22.70439 1.000 18.70026 130 PRO B CA 1
ATOM 1799 C C . PRO B 1 130 ? 6.62118 -16.42708 21.30590 1.000 21.27452 130 PRO B C 1
ATOM 1800 O O . PRO B 1 130 ? 7.48349 -17.29964 21.16894 1.000 21.17114 130 PRO B O 1
ATOM 1804 N N . ALA B 1 131 ? 6.13748 -15.74538 20.26808 1.000 18.32884 131 ALA B N 1
ATOM 1805 C CA . ALA B 1 131 ? 6.66050 -15.97648 18.92954 1.000 18.87938 131 ALA B CA 1
ATOM 1806 C C . ALA B 1 131 ? 7.93443 -15.18784 18.64844 1.000 18.35708 131 ALA B C 1
ATOM 1807 O O . ALA B 1 131 ? 8.56567 -15.42005 17.60978 1.000 17.64316 131 ALA B O 1
ATOM 1809 N N . HIS B 1 132 ? 8.33052 -14.28978 19.55434 1.000 15.20785 132 HIS B N 1
ATOM 1810 C CA . HIS B 1 132 ? 9.49377 -13.41717 19.37336 1.000 12.66969 132 HIS B CA 1
ATOM 1811 C C . HIS B 1 132 ? 9.40502 -12.62132 18.07919 1.000 13.27398 132 HIS B C 1
ATOM 1812 O O . HIS B 1 132 ? 10.35698 -12.55133 17.30055 1.000 11.80299 132 HIS B O 1
ATOM 1819 N N . LEU B 1 133 ? 8.25657 -11.99560 17.85968 1.000 8.96270 133 LEU B N 1
ATOM 1820 C CA . LEU B 1 133 ? 7.99519 -11.21001 16.66554 1.000 9.21145 133 LEU B CA 1
ATOM 1821 C C . LEU B 1 133 ? 7.61944 -9.78743 17.05400 1.000 9.50538 133 LEU B C 1
ATOM 1822 O O . LEU B 1 133 ? 6.90938 -9.57380 18.03997 1.000 11.72074 133 LEU B O 1
ATOM 1827 N N . TYR B 1 134 ? 8.10309 -8.82036 16.27806 1.000 10.25190 134 TYR B N 1
ATOM 1828 C CA . TYR B 1 134 ? 7.62327 -7.44478 16.36320 1.000 8.43568 134 TYR B CA 1
ATOM 1829 C C . TYR B 1 134 ? 7.51182 -6.87763 14.94976 1.000 8.35632 134 TYR B C 1
ATOM 1830 O O . TYR B 1 134 ? 8.03840 -7.44256 13.98411 1.000 7.23566 134 TYR B O 1
ATOM 1839 N N . LEU B 1 135 ? 6.79460 -5.75824 14.81883 1.000 11.06316 135 LEU B N 1
ATOM 1840 C CA . LEU B 1 135 ? 6.57531 -5.15120 13.50734 1.000 10.50973 135 LEU B CA 1
ATOM 1841 C C . LEU B 1 135 ? 7.64562 -4.10236 13.22203 1.000 10.03379 135 LEU B C 1
ATOM 1842 O O . LEU B 1 135 ? 8.02676 -3.34380 14.11253 1.000 9.83343 135 LEU B O 1
ATOM 1847 N N . ALA B 1 136 ? 8.13107 -4.07175 11.97759 1.000 9.62343 136 ALA B N 1
ATOM 1848 C CA . ALA B 1 136 ? 9.24210 -3.20217 11.60760 1.000 7.97147 136 ALA B CA 1
ATOM 1849 C C . ALA B 1 136 ? 8.97910 -2.50467 10.27689 1.000 7.67572 136 ALA B C 1
ATOM 1850 O O . ALA B 1 136 ? 8.31265 -3.04604 9.38833 1.000 9.54816 136 ALA B O 1
ATOM 1852 N N . GLY B 1 137 ? 9.53489 -1.29507 10.14217 1.000 7.29551 137 GLY B N 1
ATOM 1853 C CA . GLY B 1 137 ? 9.45696 -0.55648 8.90311 1.000 8.26976 137 GLY B CA 1
ATOM 1854 C C . GLY B 1 137 ? 8.11673 0.14208 8.78266 1.000 9.28825 137 GLY B C 1
ATOM 1855 O O . GLY B 1 137 ? 7.17418 -0.12065 9.52946 1.000 9.97870 137 GLY B O 1
ATOM 1856 N N . ARG B 1 138 ? 8.02499 1.05038 7.80624 1.000 10.59209 138 ARG B N 1
ATOM 1857 C CA . ARG B 1 138 ? 6.79956 1.83416 7.65959 1.000 11.97554 138 ARG B CA 1
ATOM 1858 C C . ARG B 1 138 ? 5.58937 0.95610 7.36737 1.000 12.10459 138 ARG B C 1
ATOM 1859 O O . ARG B 1 138 ? 4.46726 1.31221 7.74430 1.000 12.83551 138 ARG B O 1
ATOM 1867 N N . GLY B 1 139 ? 5.79666 -0.20162 6.74294 1.000 11.54662 139 GLY B N 1
ATOM 1868 C CA . GLY B 1 139 ? 4.72472 -1.13526 6.46256 1.000 14.51009 139 GLY B CA 1
ATOM 1869 C C . GLY B 1 139 ? 4.38148 -2.09050 7.58117 1.000 15.12801 139 GLY B C 1
ATOM 1870 O O . GLY B 1 139 ? 3.49684 -2.94256 7.41488 1.000 13.81665 139 GLY B O 1
ATOM 1871 N N . MET B 1 140 ? 5.05453 -1.97411 8.72349 1.000 11.90115 140 MET B N 1
ATOM 1872 C CA . MET B 1 140 ? 4.77314 -2.79341 9.89856 1.000 8.55234 140 MET B CA 1
ATOM 1873 C C . MET B 1 140 ? 4.86031 -4.28338 9.55338 1.000 11.81024 140 MET B C 1
ATOM 1874 O O . MET B 1 140 ? 3.92665 -5.06567 9.76129 1.000 12.29695 140 MET B O 1
ATOM 1879 N N . VAL B 1 141 ? 6.00514 -4.66277 8.99407 1.000 8.82559 141 VAL B N 1
ATOM 1880 C CA . VAL B 1 141 ? 6.28544 -6.03444 8.56601 1.000 9.54798 141 VAL B CA 1
ATOM 1881 C C . VAL B 1 141 ? 6.77981 -6.85049 9.75673 1.000 10.97749 141 VAL B C 1
ATOM 1882 O O . VAL B 1 141 ? 7.71850 -6.43128 10.44876 1.000 9.72802 141 VAL B O 1
ATOM 1886 N N . PRO B 1 142 ? 6.18786 -8.01675 10.02958 1.000 8.68058 142 PRO B N 1
ATOM 1887 C CA . PRO B 1 142 ? 6.67482 -8.85741 11.13295 1.000 8.52144 142 PRO B CA 1
ATOM 1888 C C . PRO B 1 142 ? 8.11623 -9.30087 10.92265 1.000 10.58793 142 PRO B C 1
ATOM 1889 O O . PRO B 1 142 ? 8.52393 -9.66538 9.81774 1.000 8.64991 142 PRO B O 1
ATOM 1893 N N . THR B 1 143 ? 8.87222 -9.32313 12.01757 1.000 8.33094 143 THR B N 1
ATOM 1894 C CA . THR B 1 143 ? 10.26893 -9.73236 11.97523 1.000 10.17942 143 THR B CA 1
ATOM 1895 C C . THR B 1 143 ? 10.62681 -10.32721 13.32995 1.000 9.70790 143 THR B C 1
ATOM 1896 O O . THR B 1 143 ? 9.95911 -10.06577 14.33184 1.000 12.41180 143 THR B O 1
ATOM 1900 N N . HIS B 1 144 ? 11.65032 -11.17815 13.35223 1.000 9.24874 144 HIS B N 1
ATOM 1901 C CA . HIS B 1 144 ? 12.02398 -11.86329 14.58304 1.000 7.60152 144 HIS B CA 1
ATOM 1902 C C . HIS B 1 144 ? 12.96645 -11.01513 15.42055 1.000 13.07600 144 HIS B C 1
ATOM 1903 O O . HIS B 1 144 ? 13.89019 -10.38135 14.89794 1.000 12.26848 144 HIS B O 1
ATOM 1910 N N . ALA B 1 145 ? 12.71338 -11.01378 16.72677 1.000 10.23743 145 ALA B N 1
ATOM 1911 C CA . ALA B 1 145 ? 13.58861 -10.43599 17.73300 1.000 11.37744 145 ALA B CA 1
ATOM 1912 C C . ALA B 1 145 ? 14.62951 -11.46578 18.16403 1.000 20.59759 145 ALA B C 1
ATOM 1913 O O . ALA B 1 145 ? 14.59372 -12.63056 17.76471 1.000 23.30055 145 ALA B O 1
ATOM 1915 N N . ALA B 1 146 ? 15.55803 -11.03789 19.01162 1.000 26.29347 146 ALA B N 1
ATOM 1916 C CA . ALA B 1 146 ? 16.59459 -11.92794 19.52336 1.000 31.38618 146 ALA B CA 1
ATOM 1917 C C . ALA B 1 146 ? 16.00854 -12.99856 20.44729 1.000 41.48785 146 ALA B C 1
ATOM 1918 O O . ALA B 1 146 ? 14.97868 -12.79938 21.09746 1.000 43.26688 146 ALA B O 1
#